Protein 5KNK (pdb70)

Structure (mmCIF, N/CA/C/O backbone):
data_5KNK
#
_entry.id   5KNK
#
_cell.length_a   59.300
_cell.length_b   145.470
_cell.length_c   87.610
_cell.angle_alpha   90.000
_cell.angle_beta   90.000
_cell.angle_gamma   90.000
#
_symmetry.space_group_name_H-M   'C 2 2 21'
#
loop_
_entity.id
_entity.type
_entity.pdbx_description
1 polymer 'Lipid A biosynthesis lauroyl acyltransferase'
2 non-polymer 'SULFATE ION'
3 non-polymer GLYCEROL
4 non-polymer DODECYL-BETA-D-MALTOSIDE
5 non-polymer 'UNDECANOIC ACID'
6 water water
#
loop_
_atom_site.group_PDB
_atom_site.id
_atom_site.type_symbol
_atom_site.label_atom_id
_atom_site.label_alt_id
_atom_site.label_comp_id
_atom_site.label_asym_id
_atom_site.label_entity_id
_atom_site.l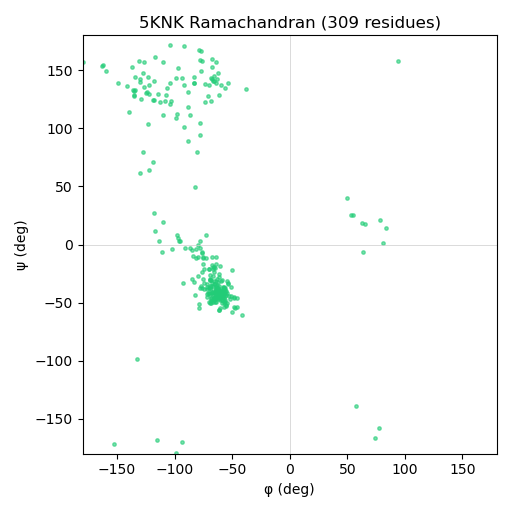abel_seq_id
_atom_site.pdbx_PDB_ins_code
_atom_site.Cartn_x
_atom_site.Cartn_y
_atom_site.Cartn_z
_atom_site.occupancy
_atom_site.B_iso_or_equiv
_atom_site.auth_seq_id
_atom_site.auth_comp_id
_atom_site.auth_asym_id
_atom_site.auth_atom_id
_atom_site.pdbx_PDB_model_num
ATOM 1 N N . PRO A 1 10 ? -12.812 3.110 -23.522 1.00 91.93 4 PRO B N 1
ATOM 2 C CA . PRO A 1 10 ? -14.044 2.684 -22.861 1.00 89.55 4 PRO B CA 1
ATOM 3 C C . PRO A 1 10 ? -13.776 1.785 -21.666 1.00 97.41 4 PRO B C 1
ATOM 4 O O . PRO A 1 10 ? -14.736 1.203 -21.153 1.00 101.14 4 PRO B O 1
ATOM 8 N N . ASP A 1 11 ? -12.511 1.674 -21.242 1.00 104.90 5 ASP B N 1
ATOM 9 C CA . ASP A 1 11 ? -12.132 0.649 -20.266 1.00 103.93 5 ASP B CA 1
ATOM 10 C C . ASP A 1 11 ? -13.015 0.760 -19.043 1.00 96.17 5 ASP B C 1
ATOM 11 O O . ASP A 1 11 ? -13.339 1.848 -18.550 1.00 88.00 5 ASP B O 1
ATOM 16 N N . SER A 1 12 ? -13.383 -0.419 -18.572 1.00 100.03 6 SER B N 1
ATOM 17 C CA . SER A 1 12 ? -14.763 -0.684 -18.248 1.00 93.49 6 SER B CA 1
ATOM 18 C C . SER A 1 12 ? -15.007 -1.210 -16.858 1.00 89.07 6 SER B C 1
ATOM 19 O O . SER A 1 12 ? -14.122 -1.795 -16.226 1.00 87.56 6 SER B O 1
ATOM 22 N N . LYS A 1 13 ? -16.240 -0.999 -16.399 1.00 86.29 7 LYS B N 1
ATOM 23 C CA . LYS A 1 13 ? -16.689 -1.503 -15.111 1.00 77.81 7 LYS B CA 1
ATOM 24 C C . LYS A 1 13 ? -15.729 -1.072 -14.002 1.00 80.35 7 LYS B C 1
ATOM 25 O O . LYS A 1 13 ? -15.604 -1.731 -12.966 1.00 80.37 7 LYS B O 1
ATOM 31 N N . SER A 1 14 ? -15.024 0.045 -14.240 1.00 85.68 8 SER B N 1
ATOM 32 C CA . SER A 1 14 ? -14.419 0.850 -13.188 1.00 80.15 8 SER B CA 1
ATOM 33 C C . SER A 1 14 ? -15.471 1.621 -12.407 1.00 77.02 8 SER B C 1
ATOM 34 O O . SER A 1 14 ? -15.130 2.515 -11.620 1.00 77.56 8 SER B O 1
ATOM 37 N N . MET A 1 15 ? -16.737 1.318 -12.682 1.00 76.56 9 MET B N 1
ATOM 38 C CA . MET A 1 15 ? -17.904 1.429 -11.815 1.00 80.19 9 MET B CA 1
ATOM 39 C C . MET A 1 15 ? -19.079 0.926 -12.644 1.00 76.10 9 MET B C 1
ATOM 40 O O . MET A 1 15 ? -19.029 0.895 -13.879 1.00 75.11 9 MET B O 1
ATOM 42 N N . ASN A 1 16 ? -20.122 0.498 -11.947 1.00 72.96 10 ASN B N 1
ATOM 43 C CA . ASN A 1 16 ? -21.410 0.210 -12.551 1.00 66.29 10 ASN B CA 1
ATOM 44 C C . ASN A 1 16 ? -22.388 1.281 -12.083 1.00 61.20 10 ASN B C 1
ATOM 45 O O . ASN A 1 16 ? -22.177 1.934 -11.056 1.00 60.86 10 ASN B O 1
ATOM 50 N N . TYR A 1 17 ? -23.451 1.486 -12.860 1.00 56.46 11 TYR B N 1
ATOM 51 C CA . TYR A 1 17 ? -24.407 2.534 -12.521 1.00 58.10 11 TYR B CA 1
ATOM 52 C C . TYR A 1 17 ? -25.325 2.113 -11.378 1.00 53.28 11 TYR B C 1
ATOM 53 O O . TYR A 1 17 ? -25.692 2.951 -10.542 1.00 43.29 11 TYR B O 1
ATOM 62 N N . GLN A 1 18 ? -25.693 0.828 -11.319 1.00 55.37 12 GLN B N 1
ATOM 63 C CA . GLN A 1 18 ? -26.427 0.313 -10.166 1.00 56.50 12 GLN B CA 1
ATOM 64 C C . GLN A 1 18 ? -25.650 0.567 -8.880 1.00 40.14 12 GLN B C 1
ATOM 65 O O . GLN A 1 18 ? -26.204 1.044 -7.886 1.00 46.62 12 GLN B O 1
ATOM 71 N N . LEU A 1 19 ? -24.358 0.241 -8.892 1.00 48.39 13 LEU B N 1
ATOM 72 C CA . LEU A 1 19 ? -23.461 0.496 -7.768 1.00 45.69 13 LEU B CA 1
ATOM 73 C C . LEU A 1 19 ? -23.570 1.941 -7.308 1.00 52.15 13 LEU B C 1
ATOM 74 O O . LEU A 1 19 ? -23.910 2.232 -6.151 1.00 45.04 13 LEU B O 1
ATOM 79 N N . LEU A 1 20 ? -23.304 2.858 -8.238 1.00 50.12 14 LEU B N 1
ATOM 80 C CA . LEU A 1 20 ? -23.299 4.277 -7.918 1.00 42.72 14 LEU B CA 1
ATOM 81 C C . LEU A 1 20 ? -24.640 4.726 -7.353 1.00 40.62 14 LEU B C 1
ATOM 82 O O . LEU A 1 20 ? -24.682 5.493 -6.383 1.00 39.45 14 LEU B O 1
ATOM 87 N N . LYS A 1 21 ? -25.747 4.217 -7.909 1.00 40.70 15 LYS B N 1
ATOM 88 C CA . LYS A 1 21 ? -27.067 4.641 -7.440 1.00 46.75 15 LYS B CA 1
ATOM 89 C C . LYS A 1 21 ? -27.370 4.110 -6.035 1.00 47.35 15 LYS B C 1
ATOM 90 O O . LYS A 1 21 ? -27.984 4.811 -5.212 1.00 50.60 15 LYS B O 1
ATOM 96 N N . THR A 1 22 ? -26.939 2.880 -5.731 1.00 46.79 16 THR B N 1
ATOM 97 C CA . THR A 1 22 ? -27.147 2.352 -4.385 1.00 48.63 16 THR B CA 1
ATOM 98 C C . THR A 1 22 ? -26.335 3.123 -3.352 1.00 40.73 16 THR B C 1
ATOM 99 O O . THR A 1 22 ? -26.869 3.533 -2.317 1.00 43.32 16 THR B O 1
ATOM 103 N N . PHE A 1 23 ? -25.041 3.328 -3.609 1.00 36.98 17 PHE B N 1
ATOM 104 C CA . PHE A 1 23 ? -24.261 4.172 -2.710 1.00 42.26 17 PHE B CA 1
ATOM 105 C C . PHE A 1 23 ? -24.893 5.555 -2.579 1.00 41.25 17 PHE B C 1
ATOM 106 O O . PHE A 1 23 ? -24.990 6.102 -1.474 1.00 40.96 17 PHE B O 1
ATOM 114 N N . SER A 1 24 ? -25.364 6.116 -3.693 1.00 37.90 18 SER B N 1
ATOM 115 C CA . SER A 1 24 ? -25.937 7.460 -3.681 1.00 34.70 18 SER B CA 1
ATOM 116 C C . SER A 1 24 ? -27.226 7.548 -2.878 1.00 35.64 18 SER B C 1
ATOM 117 O O . SER A 1 24 ? -27.587 8.641 -2.430 1.00 34.71 18 SER B O 1
ATOM 120 N N . ARG A 1 25 ? -27.947 6.446 -2.691 1.00 40.35 19 ARG B N 1
ATOM 121 C CA . ARG A 1 25 ? -29.181 6.565 -1.927 1.00 37.41 19 ARG B CA 1
ATOM 122 C C . ARG A 1 25 ? -28.985 6.424 -0.415 1.00 44.89 19 ARG B C 1
ATOM 123 O O . ARG A 1 25 ? -29.947 6.614 0.332 1.00 48.49 19 ARG B O 1
ATOM 131 N N . GLN A 1 26 ? -27.770 6.149 0.061 1.00 48.28 20 GLN B N 1
ATOM 132 C CA . GLN A 1 26 ? -27.538 5.998 1.497 1.00 44.85 20 GLN B CA 1
ATOM 133 C C . GLN A 1 26 ? -27.461 7.354 2.196 1.00 46.73 20 GLN B C 1
ATOM 134 O O . GLN A 1 26 ? -27.200 8.377 1.558 1.00 49.04 20 GLN B O 1
ATOM 140 N N . PRO A 1 27 ? -27.682 7.390 3.515 1.00 47.93 21 PRO B N 1
ATOM 141 C CA . PRO A 1 27 ? -27.498 8.644 4.255 1.00 40.21 21 PRO B CA 1
ATOM 142 C C . PRO A 1 27 ? -26.045 9.089 4.223 1.00 45.43 21 PRO B C 1
ATOM 143 O O . PRO A 1 27 ? -25.122 8.296 4.023 1.00 45.11 21 PRO B O 1
ATOM 147 N N . ILE A 1 28 ? -25.848 10.390 4.428 1.00 40.40 22 ILE B N 1
ATOM 148 C CA . ILE A 1 28 ? -24.491 10.925 4.425 1.00 47.36 22 ILE B CA 1
ATOM 149 C C . ILE A 1 28 ? -23.659 10.259 5.517 1.00 39.28 22 ILE B C 1
ATOM 150 O O . ILE A 1 28 ? -22.448 10.044 5.353 1.00 34.14 22 ILE B O 1
ATOM 155 N N . GLN A 1 29 ? -24.301 9.880 6.626 1.00 42.33 23 GLN B N 1
ATOM 156 C CA . GLN A 1 29 ? -23.580 9.257 7.727 1.00 36.34 23 GLN B CA 1
ATOM 157 C C . GLN A 1 29 ? -22.932 7.961 7.279 1.00 37.49 23 GLN B C 1
ATOM 158 O O . GLN A 1 29 ? -21.804 7.653 7.676 1.00 37.88 23 GLN B O 1
ATOM 164 N N . PHE A 1 30 ? -23.635 7.195 6.441 1.00 39.49 24 PHE B N 1
ATOM 165 C CA . PHE A 1 30 ? -23.084 5.950 5.925 1.00 43.92 24 PHE B CA 1
ATOM 166 C C . PHE A 1 30 ? -21.775 6.211 5.205 1.00 40.99 24 PHE B C 1
ATOM 167 O O . PHE A 1 30 ? -20.748 5.600 5.521 1.00 36.75 24 PHE B O 1
ATOM 175 N N . GLY A 1 31 ? -21.793 7.136 4.243 1.00 41.18 25 GLY B N 1
ATOM 176 C CA . GLY A 1 31 ? -20.583 7.429 3.494 1.00 33.22 25 GLY B CA 1
ATOM 177 C C . GLY A 1 31 ? -19.449 7.905 4.375 1.00 33.16 25 GLY B C 1
ATOM 178 O O . GLY A 1 31 ? -18.302 7.484 4.210 1.00 36.45 25 GLY B O 1
ATOM 179 N N . ARG A 1 32 ? -19.746 8.789 5.325 1.00 34.68 26 ARG B N 1
ATOM 180 C CA . ARG A 1 32 ? -18.678 9.265 6.195 1.00 23.63 26 ARG B CA 1
ATOM 181 C C . ARG A 1 32 ? -18.078 8.116 7.005 1.00 27.78 26 ARG B C 1
ATOM 182 O O . ARG A 1 32 ? -16.847 7.999 7.125 1.00 31.47 26 ARG B O 1
ATOM 190 N N . PHE A 1 33 ? -18.930 7.236 7.544 1.00 30.59 27 PHE B N 1
ATOM 191 C CA . PHE A 1 33 ? -18.411 6.137 8.358 1.00 35.97 27 PHE B CA 1
ATOM 192 C C . PHE A 1 33 ? -17.586 5.162 7.514 1.00 30.53 27 PHE B C 1
ATOM 193 O O . PHE A 1 33 ? -16.529 4.674 7.945 1.00 30.82 27 PHE B O 1
ATOM 201 N N . LEU A 1 34 ? -18.050 4.866 6.299 1.00 32.58 28 LEU B N 1
ATOM 202 C CA . LEU A 1 34 ? -17.325 3.940 5.438 1.00 20.09 28 LEU B CA 1
ATOM 203 C C . LEU A 1 34 ? -15.982 4.529 5.015 1.00 30.18 28 LEU B C 1
ATOM 204 O O . LEU A 1 34 ? -14.958 3.832 5.017 1.00 29.51 28 LEU B O 1
ATOM 209 N N . ALA A 1 35 ? -15.963 5.809 4.644 1.00 27.83 29 ALA B N 1
ATOM 210 C CA . ALA A 1 35 ? -14.697 6.442 4.300 1.00 22.64 29 ALA B CA 1
ATOM 211 C C . ALA A 1 35 ? -13.738 6.423 5.486 1.00 22.98 29 ALA B C 1
ATOM 212 O O . ALA A 1 35 ? -12.551 6.139 5.321 1.00 26.23 29 ALA B O 1
ATOM 214 N N . ARG A 1 36 ? -14.234 6.683 6.697 1.00 23.53 30 ARG B N 1
ATOM 215 C CA . ARG A 1 36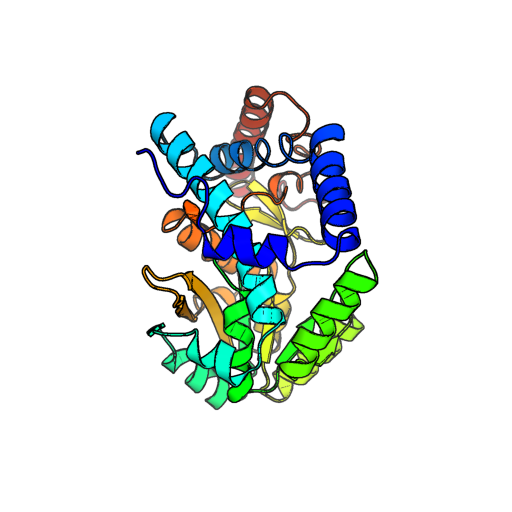 ? -13.337 6.643 7.849 1.00 21.29 30 ARG B CA 1
ATOM 216 C C . ARG A 1 36 ? -12.749 5.248 8.029 1.00 29.91 30 ARG B C 1
ATOM 217 O O . ARG A 1 36 ? -11.574 5.102 8.389 1.00 27.59 30 ARG B O 1
ATOM 225 N N . LEU A 1 37 ? -13.559 4.213 7.777 1.00 28.31 31 LEU B N 1
ATOM 226 C CA . LEU A 1 37 ? -13.067 2.840 7.845 1.00 30.69 31 LEU B CA 1
ATOM 227 C C . LEU A 1 37 ? -11.959 2.599 6.830 1.00 24.22 31 LEU B C 1
ATOM 228 O O . LEU A 1 37 ? -10.856 2.144 7.176 1.00 28.73 31 LEU B O 1
ATOM 233 N N . LEU A 1 38 ? -12.253 2.864 5.553 1.00 22.79 32 LEU B N 1
ATOM 234 C CA . LEU A 1 38 ? -11.264 2.646 4.502 1.00 20.71 32 LEU B CA 1
ATOM 235 C C . LEU A 1 38 ? -9.990 3.434 4.761 1.00 25.25 32 LEU B C 1
ATOM 236 O O . LEU A 1 38 ? -8.878 2.912 4.617 1.00 25.10 32 LEU B O 1
ATOM 241 N N . ALA A 1 39 ? -10.137 4.707 5.128 1.00 26.67 33 ALA B N 1
ATOM 242 C CA . ALA A 1 39 ? -8.977 5.554 5.378 1.00 27.42 33 ALA B CA 1
ATOM 243 C C . ALA A 1 39 ? -8.156 5.019 6.539 1.00 27.46 33 ALA B C 1
ATOM 244 O O . ALA A 1 39 ? -6.921 5.036 6.493 1.00 26.50 33 ALA B O 1
ATOM 246 N N . GLY A 1 40 ? -8.825 4.561 7.599 1.00 29.28 34 GLY B N 1
ATOM 247 C CA . GLY A 1 40 ? -8.105 3.906 8.673 1.00 24.93 34 GLY B CA 1
ATOM 248 C C . GLY A 1 40 ? -7.266 2.759 8.152 1.00 28.49 34 GLY B C 1
ATOM 249 O O . GLY A 1 40 ? -6.101 2.607 8.529 1.00 28.19 34 GLY B O 1
ATOM 250 N N . LEU A 1 41 ? -7.822 1.979 7.220 1.00 31.06 35 LEU B N 1
ATOM 251 C CA . LEU A 1 41 ? -7.043 0.892 6.624 1.00 31.21 35 LEU B CA 1
ATOM 252 C C . LEU A 1 41 ? -5.831 1.417 5.857 1.00 33.71 35 LEU B C 1
ATOM 253 O O . LEU A 1 41 ? -4.745 0.826 5.923 1.00 29.29 35 LEU B O 1
ATOM 258 N N . VAL A 1 42 ? -5.993 2.512 5.110 1.00 26.35 36 VAL B N 1
ATOM 259 C CA . VAL A 1 42 ? -4.857 3.050 4.357 1.00 29.66 36 VAL B CA 1
ATOM 260 C C . VAL A 1 42 ? -3.797 3.613 5.298 1.00 27.87 36 VAL B C 1
ATOM 261 O O . VAL A 1 42 ? -2.594 3.376 5.127 1.00 31.15 36 VAL B O 1
ATOM 265 N N . ASN A 1 43 ? -4.227 4.392 6.286 1.00 29.80 37 ASN B N 1
ATOM 266 C CA . ASN A 1 43 ? -3.296 5.142 7.113 1.00 25.87 37 ASN B CA 1
ATOM 267 C C . ASN A 1 43 ? -2.466 4.235 8.020 1.00 33.37 37 ASN B C 1
ATOM 268 O O . ASN A 1 43 ? -1.340 4.604 8.370 1.00 32.61 37 ASN B O 1
ATOM 273 N N . THR A 1 44 ? -2.972 3.050 8.378 1.00 34.40 38 THR B N 1
ATOM 274 C CA . THR A 1 44 ? -2.231 2.113 9.222 1.00 31.12 38 THR B CA 1
ATOM 275 C C . THR A 1 44 ? -1.525 1.023 8.429 1.00 36.04 38 THR B C 1
ATOM 276 O O . THR A 1 44 ? -1.007 0.075 9.034 1.00 37.39 38 THR B O 1
ATOM 280 N N . LEU A 1 45 ? -1.501 1.120 7.099 1.00 29.97 39 LEU B N 1
ATOM 281 C CA . LEU A 1 45 ? -0.777 0.186 6.234 1.00 29.55 39 LEU B CA 1
ATOM 282 C C . LEU A 1 45 ? -1.304 -1.253 6.324 1.00 32.61 39 LEU B C 1
ATOM 283 O O . LEU A 1 45 ? -0.604 -2.188 5.924 1.00 27.03 39 LEU B O 1
ATOM 288 N N . LYS A 1 46 ? -2.532 -1.455 6.822 1.00 32.60 40 LYS B N 1
ATOM 289 C CA . LYS A 1 46 ? -3.061 -2.816 6.961 1.00 29.35 40 LYS B CA 1
ATOM 290 C C . LYS A 1 46 ? -3.214 -3.494 5.604 1.00 31.98 40 LYS B C 1
ATOM 291 O O . LYS A 1 46 ? -2.992 -4.703 5.475 1.00 32.39 40 LYS B O 1
ATOM 297 N N . ILE A 1 47 ? -3.588 -2.730 4.577 1.00 32.28 41 ILE B N 1
ATOM 298 C CA . ILE A 1 47 ? -3.822 -3.320 3.262 1.00 32.04 41 ILE B CA 1
ATOM 299 C C . ILE A 1 47 ? -2.512 -3.821 2.658 1.00 32.66 41 ILE B C 1
ATOM 300 O O . ILE A 1 47 ? -2.431 -4.950 2.148 1.00 34.12 41 ILE B O 1
ATOM 305 N N . THR A 1 48 ? -1.459 -2.996 2.714 1.00 26.65 42 THR B N 1
ATOM 306 C CA . THR A 1 48 ? -0.161 -3.447 2.211 1.00 31.37 42 THR B CA 1
ATOM 307 C C . THR A 1 48 ? 0.332 -4.665 2.984 1.00 31.56 42 THR B C 1
ATOM 308 O O . THR A 1 48 ? 0.837 -5.629 2.386 1.00 40.74 42 THR B O 1
ATOM 312 N N . ARG A 1 49 ? 0.207 -4.633 4.317 1.00 21.24 43 ARG B N 1
ATOM 313 C CA A ARG A 1 49 ? 0.644 -5.769 5.128 0.61 33.16 43 ARG B CA 1
ATOM 314 C CA C ARG A 1 49 ? 0.640 -5.766 5.133 0.39 33.07 43 ARG B CA 1
ATOM 315 C C . ARG A 1 49 ? -0.061 -7.052 4.703 1.00 28.26 43 ARG B C 1
ATOM 316 O O . ARG A 1 49 ? 0.577 -8.102 4.535 1.00 30.50 43 ARG B O 1
ATOM 331 N N . THR A 1 50 ? -1.381 -6.987 4.525 1.00 29.42 44 THR B N 1
ATOM 332 C CA . THR A 1 50 ? -2.122 -8.177 4.117 1.00 26.15 44 THR B CA 1
ATOM 333 C C . THR A 1 50 ? -1.635 -8.691 2.770 1.00 29.48 44 THR B C 1
ATOM 334 O O . THR A 1 50 ? -1.361 -9.889 2.608 1.00 29.11 44 THR B O 1
ATOM 338 N N . SER A 1 51 ? -1.498 -7.793 1.789 1.00 24.42 45 SER B N 1
ATOM 339 C CA . SER A 1 51 ? -1.015 -8.223 0.478 1.00 26.60 45 SER B CA 1
ATOM 340 C C . SER A 1 51 ? 0.326 -8.938 0.589 1.00 27.69 45 SER B C 1
ATOM 341 O O . SER A 1 51 ? 0.561 -9.959 -0.078 1.00 29.11 45 SER B O 1
ATOM 344 N N . LYS A 1 52 ? 1.219 -8.432 1.445 1.00 24.17 46 LYS B N 1
ATOM 345 C CA . LYS A 1 52 ? 2.522 -9.076 1.561 1.00 27.22 46 LYS B CA 1
ATOM 346 C C . LYS A 1 52 ? 2.433 -10.425 2.266 1.00 20.49 46 LYS B C 1
ATOM 347 O O . LYS A 1 52 ? 3.221 -11.330 1.963 1.00 23.67 46 LYS B O 1
ATOM 353 N N . SER A 1 53 ? 1.527 -10.574 3.230 1.00 21.53 47 SER B N 1
ATOM 354 C CA A SER A 1 53 ? 1.370 -11.878 3.871 0.20 22.34 47 SER B CA 1
ATOM 355 C CA B SER A 1 53 ? 1.365 -11.877 3.872 0.80 22.26 47 SER B CA 1
ATOM 356 C C . SER A 1 53 ? 0.817 -12.906 2.890 1.00 20.55 47 SER B C 1
ATOM 357 O O . SER A 1 53 ? 1.255 -14.066 2.879 1.00 24.21 47 SER B O 1
ATOM 362 N N . ILE A 1 54 ? -0.127 -12.503 2.044 1.00 22.52 48 ILE B N 1
ATOM 363 C CA . ILE A 1 54 ? -0.597 -13.414 1.004 1.00 22.62 48 ILE B CA 1
ATOM 364 C C . ILE A 1 54 ? 0.572 -13.858 0.138 1.00 24.72 48 ILE B C 1
ATOM 365 O O . ILE A 1 54 ? 0.804 -15.057 -0.070 1.00 19.79 48 ILE B O 1
ATOM 370 N N . GLU A 1 55 ? 1.381 -12.893 -0.313 1.00 31.41 49 GLU B N 1
ATOM 371 C CA . GLU A 1 55 ? 2.518 -13.230 -1.170 1.00 28.01 49 GLU B CA 1
ATOM 372 C C . GLU A 1 55 ? 3.492 -14.195 -0.487 1.00 27.29 49 GLU B C 1
ATOM 373 O O . GLU A 1 55 ? 3.952 -15.174 -1.099 1.00 26.89 49 GLU B O 1
ATOM 379 N N . LEU A 1 56 ? 3.825 -13.942 0.783 1.00 26.40 50 LEU B N 1
ATOM 380 C CA . LEU A 1 56 ? 4.772 -14.822 1.461 1.00 23.06 50 LEU B CA 1
ATOM 381 C C . LEU A 1 56 ? 4.188 -16.219 1.624 1.00 25.66 50 LEU B C 1
ATOM 382 O O . LEU A 1 56 ? 4.893 -17.224 1.451 1.00 22.57 50 LEU B O 1
ATOM 387 N N . ASN A 1 57 ? 2.906 -16.300 1.971 1.00 18.36 51 ASN B N 1
ATOM 388 C CA . ASN A 1 57 ? 2.293 -17.608 2.170 1.00 17.80 51 ASN B CA 1
ATOM 389 C C . ASN A 1 57 ? 2.344 -18.424 0.891 1.00 27.68 51 ASN B C 1
ATOM 390 O O . ASN A 1 57 ? 2.663 -19.622 0.922 1.00 20.10 51 ASN B O 1
ATOM 395 N N . LEU A 1 58 ? 2.059 -17.780 -0.249 1.00 28.00 52 LEU B N 1
ATOM 396 C CA . LEU A 1 58 ? 2.124 -18.480 -1.531 1.00 24.25 52 LEU B CA 1
ATOM 397 C C . LEU A 1 58 ? 3.550 -18.888 -1.873 1.00 27.09 52 LEU B C 1
ATOM 398 O O . LEU A 1 58 ? 3.769 -19.957 -2.456 1.00 28.22 52 LEU B O 1
ATOM 403 N N . ARG A 1 59 ? 4.539 -18.064 -1.512 1.00 22.93 53 ARG B N 1
ATOM 404 C CA . ARG A 1 59 ? 5.925 -18.479 -1.720 1.00 28.57 53 ARG B CA 1
ATOM 405 C C . ARG A 1 59 ? 6.265 -19.697 -0.874 1.00 31.68 53 ARG B C 1
ATOM 406 O O . ARG A 1 59 ? 6.981 -20.597 -1.327 1.00 26.38 53 ARG B O 1
ATOM 414 N N . ILE A 1 60 ? 5.763 -19.736 0.364 1.00 27.37 54 ILE B N 1
ATOM 415 C CA . ILE A 1 60 ? 6.069 -20.838 1.273 1.00 23.74 54 ILE B CA 1
ATOM 416 C C . ILE A 1 60 ? 5.424 -22.135 0.788 1.00 27.28 54 ILE B C 1
ATOM 417 O O . ILE A 1 60 ? 6.090 -23.169 0.668 1.00 27.24 54 ILE B O 1
ATOM 422 N N . ALA A 1 61 ? 4.126 -22.097 0.489 1.00 27.85 55 ALA B N 1
ATOM 423 C CA . ALA A 1 61 ? 3.374 -23.323 0.211 1.00 25.35 55 ALA B CA 1
ATOM 424 C C . ALA A 1 61 ? 3.507 -23.817 -1.225 1.00 27.42 55 ALA B C 1
ATOM 425 O O . ALA A 1 61 ? 3.437 -25.027 -1.457 1.00 27.08 55 ALA B O 1
ATOM 427 N N . LEU A 1 62 ? 3.663 -22.921 -2.198 1.00 29.77 56 LEU B N 1
ATOM 428 C CA . LEU A 1 62 ? 3.718 -23.299 -3.607 1.00 24.78 56 LEU B CA 1
ATOM 429 C C . LEU A 1 62 ? 5.029 -22.824 -4.230 1.00 25.47 56 LEU B C 1
ATOM 430 O O . LEU A 1 62 ? 5.026 -21.987 -5.137 1.00 28.15 56 LEU B O 1
ATOM 435 N N . PRO A 1 63 ? 6.173 -23.352 -3.775 1.00 28.61 57 PRO B N 1
ATOM 436 C CA . PRO A 1 63 ? 7.464 -22.827 -4.255 1.00 27.61 57 PRO B CA 1
ATOM 437 C C . PRO A 1 63 ? 7.739 -23.104 -5.726 1.00 30.71 57 PRO B C 1
ATOM 438 O O . PRO A 1 63 ? 8.679 -22.521 -6.275 1.00 29.12 57 PRO B O 1
ATOM 442 N N . TYR A 1 64 ? 6.942 -23.942 -6.385 1.00 32.65 58 TYR B N 1
ATOM 443 C CA . TYR A 1 64 ? 7.168 -24.284 -7.784 1.00 27.10 58 TYR B CA 1
ATOM 444 C C . TYR A 1 64 ? 6.582 -23.265 -8.752 1.00 30.37 58 TYR B C 1
ATOM 445 O O . TYR A 1 64 ? 6.856 -23.346 -9.948 1.00 27.89 58 TYR B O 1
ATOM 454 N N . LEU A 1 65 ? 5.775 -22.321 -8.281 1.00 31.32 59 LEU B N 1
ATOM 455 C CA . LEU A 1 65 ? 5.240 -21.310 -9.179 1.00 31.97 59 LEU B CA 1
ATOM 456 C C . LEU A 1 65 ? 6.359 -20.427 -9.721 1.00 33.82 59 LEU B C 1
ATOM 457 O O . LEU A 1 65 ? 7.297 -20.075 -9.002 1.00 36.78 59 LEU B O 1
ATOM 462 N N . THR A 1 66 ? 6.263 -20.077 -10.998 1.00 33.38 60 THR B N 1
ATOM 463 C CA . THR A 1 66 ? 7.158 -19.083 -11.561 1.00 45.20 60 THR B CA 1
ATOM 464 C C . THR A 1 66 ? 6.726 -17.695 -11.103 1.00 43.91 60 THR B C 1
ATOM 465 O O . THR A 1 66 ? 5.579 -17.501 -10.694 1.00 38.47 60 THR B O 1
ATOM 469 N N . PRO A 1 67 ? 7.637 -16.713 -11.133 1.00 58.64 61 PRO B N 1
ATOM 470 C CA . PRO A 1 67 ? 7.245 -15.341 -10.747 1.00 42.54 61 PRO B CA 1
ATOM 471 C C . PRO A 1 67 ? 5.961 -14.860 -11.409 1.00 46.34 61 PRO B C 1
ATOM 472 O O . PRO A 1 67 ? 5.086 -14.305 -10.728 1.00 49.99 61 PRO B O 1
ATOM 476 N N . GLN A 1 68 ? 5.803 -15.090 -12.715 1.00 38.83 62 GLN B N 1
ATOM 477 C CA . GLN A 1 68 ? 4.588 -14.648 -13.395 1.00 44.32 62 GLN B CA 1
ATOM 478 C C . GLN A 1 68 ? 3.360 -15.380 -12.854 1.00 45.02 62 GLN B C 1
ATOM 479 O O . GLN A 1 68 ? 2.353 -14.751 -12.497 1.00 42.79 62 GLN B O 1
ATOM 485 N N . GLN A 1 69 ? 3.435 -16.716 -12.766 1.00 45.42 63 GLN B N 1
ATOM 486 C CA . GLN A 1 69 ? 2.313 -17.484 -12.229 1.00 46.21 63 GLN B CA 1
ATOM 487 C C . GLN A 1 69 ? 1.976 -17.032 -10.815 1.00 34.71 63 GLN B C 1
ATOM 488 O O . GLN A 1 69 ? 0.800 -16.951 -10.439 1.00 35.14 63 GLN B O 1
ATOM 494 N N . ARG A 1 70 ? 3.003 -16.713 -10.030 1.00 32.73 64 ARG B N 1
ATOM 495 C CA . ARG A 1 70 ? 2.794 -16.305 -8.652 1.00 32.69 64 ARG B CA 1
ATOM 496 C C . ARG A 1 70 ? 2.100 -14.952 -8.576 1.00 41.38 64 ARG B C 1
ATOM 497 O O . ARG A 1 70 ? 1.311 -14.708 -7.657 1.00 34.55 64 ARG B O 1
ATOM 505 N N . ILE A 1 71 ? 2.410 -14.051 -9.510 1.00 36.42 65 ILE B N 1
ATOM 506 C CA . ILE A 1 71 ? 1.733 -12.761 -9.544 1.00 33.60 65 ILE B CA 1
ATOM 507 C C . ILE A 1 71 ? 0.268 -12.945 -9.902 1.00 28.53 65 ILE B C 1
ATOM 508 O O . ILE A 1 71 ? -0.619 -12.386 -9.244 1.00 29.97 65 ILE B O 1
ATOM 513 N N . ALA A 1 72 ? -0.015 -13.747 -10.942 1.00 24.82 66 ALA B N 1
ATOM 514 C CA . ALA A 1 72 ? -1.411 -13.977 -11.313 1.00 33.12 66 ALA B CA 1
ATOM 515 C C . ALA A 1 72 ? -2.197 -14.604 -10.164 1.00 31.21 66 ALA B C 1
ATOM 516 O O . ALA A 1 72 ? -3.357 -14.238 -9.908 1.00 27.56 66 ALA B O 1
ATOM 518 N N . ILE A 1 73 ? -1.584 -15.559 -9.464 1.00 30.89 67 ILE B N 1
ATOM 519 C CA . ILE A 1 73 ? -2.306 -16.226 -8.384 1.00 23.14 67 ILE B CA 1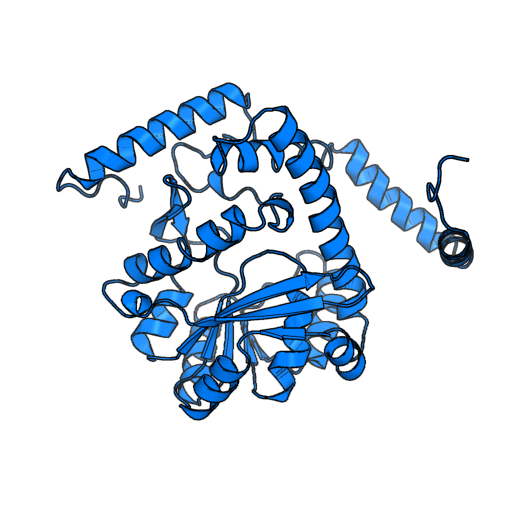
ATOM 520 C C . ILE A 1 73 ? -2.480 -15.284 -7.202 1.00 21.19 67 ILE B C 1
ATOM 521 O O . ILE A 1 73 ? -3.558 -15.211 -6.612 1.00 23.82 67 ILE B O 1
ATOM 526 N N . THR A 1 74 ? -1.440 -14.533 -6.853 1.00 21.05 68 THR B N 1
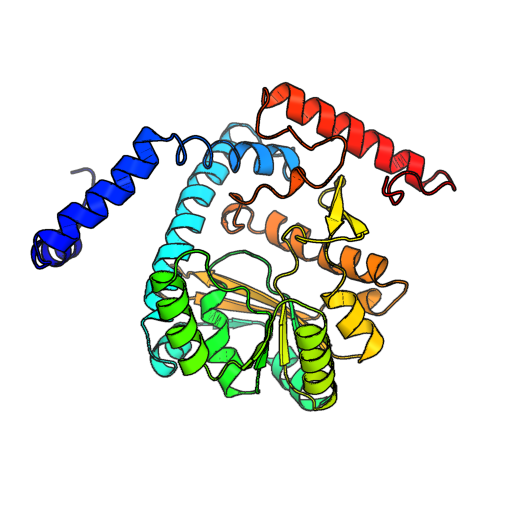ATOM 527 C CA . THR A 1 74 ? -1.543 -13.591 -5.740 1.00 22.76 68 THR B CA 1
ATOM 528 C C . THR A 1 74 ? -2.658 -12.574 -5.989 1.00 24.78 68 THR B C 1
ATOM 529 O O . THR A 1 74 ? -3.526 -12.368 -5.133 1.00 22.84 68 THR B O 1
ATOM 533 N N . GLU A 1 75 ? -2.655 -11.938 -7.170 1.00 22.87 69 GLU B N 1
ATOM 534 C CA . GLU A 1 75 ? -3.707 -10.975 -7.496 1.00 24.60 69 GLU B CA 1
ATOM 535 C C . GLU A 1 75 ? -5.091 -11.622 -7.478 1.00 25.22 69 GLU B C 1
ATOM 536 O O . GLU A 1 75 ? -6.053 -11.051 -6.931 1.00 20.76 69 GLU B O 1
ATOM 542 N N . LYS A 1 76 ? -5.212 -12.836 -8.034 1.00 25.48 70 LYS B N 1
ATOM 543 C CA . LYS A 1 76 ? -6.519 -13.479 -8.023 1.00 21.72 70 LYS B CA 1
ATOM 544 C C . LYS A 1 76 ? -6.930 -13.886 -6.611 1.00 18.60 70 LYS B C 1
ATOM 545 O O . LYS A 1 76 ? -8.119 -13.901 -6.290 1.00 19.02 70 LYS B O 1
ATOM 551 N N . ALA A 1 77 ? -5.972 -14.202 -5.749 1.00 19.12 71 ALA B N 1
ATOM 552 C CA . ALA A 1 77 ? -6.323 -14.598 -4.392 1.00 22.36 71 ALA B CA 1
ATOM 553 C C . ALA A 1 77 ? -6.756 -13.393 -3.570 1.00 20.14 71 ALA B C 1
ATOM 554 O O . ALA A 1 77 ? -7.669 -13.499 -2.750 1.00 19.26 71 ALA B O 1
ATOM 556 N N . VAL A 1 78 ? -6.091 -12.252 -3.765 1.00 20.98 72 VAL B N 1
ATOM 557 C CA . VAL A 1 78 ? -6.557 -11.010 -3.151 1.00 20.96 72 VAL B CA 1
ATOM 558 C C . VAL A 1 78 ? -8.000 -10.753 -3.549 1.00 19.30 72 VAL B C 1
ATOM 559 O O . VAL A 1 78 ? -8.891 -10.569 -2.698 1.00 23.95 72 VAL B O 1
ATOM 563 N N . ARG A 1 79 ? -8.251 -10.777 -4.864 1.00 18.88 73 ARG B N 1
ATOM 564 C CA . ARG A 1 79 ? -9.597 -10.559 -5.371 1.00 19.15 73 ARG B CA 1
ATOM 565 C C . ARG A 1 79 ? -10.582 -11.549 -4.775 1.00 23.30 73 ARG B C 1
ATOM 566 O O . ARG A 1 79 ? -11.671 -11.160 -4.343 1.00 13.96 73 ARG B O 1
ATOM 574 N N . ASN A 1 80 ? -10.203 -12.834 -4.709 1.00 15.12 74 ASN B N 1
ATOM 575 C CA . ASN A 1 80 ? -11.177 -13.869 -4.369 1.00 14.31 74 ASN B CA 1
ATOM 576 C C . ASN A 1 80 ? -11.499 -13.873 -2.883 1.00 14.82 74 ASN B C 1
ATOM 577 O O . ASN A 1 80 ? -12.647 -14.126 -2.497 1.00 17.15 74 ASN B O 1
ATOM 582 N N . GLU A 1 81 ? -10.504 -13.630 -2.033 1.00 18.96 75 GLU B N 1
ATOM 583 C CA . GLU A 1 81 ? -10.808 -13.590 -0.610 1.00 17.22 75 GLU B CA 1
ATOM 584 C C . GLU A 1 81 ? -11.647 -12.362 -0.270 1.00 21.75 75 GLU B C 1
ATOM 585 O O . GLU A 1 81 ? -12.642 -12.464 0.469 1.00 22.25 75 GLU B O 1
ATOM 591 N N . LEU A 1 82 ? -11.299 -11.197 -0.830 1.00 21.51 76 LEU B N 1
ATOM 592 C CA . LEU A 1 82 ? -12.173 -10.045 -0.587 1.00 21.33 76 LEU B CA 1
ATOM 593 C C . LEU A 1 82 ? -13.589 -10.321 -1.094 1.00 20.36 76 LEU B C 1
ATOM 594 O O . LEU A 1 82 ? -14.590 -10.026 -0.407 1.00 18.06 76 LEU B O 1
ATOM 599 N N . THR A 1 83 ? -13.691 -10.903 -2.295 1.00 16.62 77 THR B N 1
ATOM 600 C CA . THR A 1 83 ? -15.000 -11.243 -2.839 1.00 16.16 77 THR B CA 1
ATOM 601 C C . THR A 1 83 ? -15.751 -12.171 -1.898 1.00 20.13 77 THR B C 1
ATOM 602 O O . THR A 1 83 ? -16.941 -11.962 -1.625 1.00 18.53 77 THR B O 1
ATOM 606 N N . SER A 1 84 ? -15.057 -13.176 -1.345 1.00 20.39 78 SER B N 1
ATOM 607 C CA . SER A 1 84 ? -15.716 -14.097 -0.431 1.00 19.43 78 SER B CA 1
ATOM 608 C C . SER A 1 84 ? -16.323 -13.354 0.745 1.00 18.79 78 SER B C 1
ATOM 609 O O . SER A 1 84 ? -17.430 -13.686 1.180 1.00 15.88 78 SER B O 1
ATOM 612 N N . TYR A 1 85 ? -15.609 -12.349 1.283 1.00 15.55 79 TYR B N 1
ATOM 613 C CA . TYR A 1 85 ? -16.119 -11.679 2.480 1.00 20.56 79 TYR B CA 1
ATOM 614 C C . TYR A 1 85 ? -17.336 -10.806 2.170 1.00 21.27 79 TYR B C 1
ATOM 615 O O . TYR A 1 85 ? -18.303 -10.781 2.949 1.00 22.02 79 TYR B O 1
ATOM 624 N N . PHE A 1 86 ? -17.335 -10.119 1.023 1.00 17.75 80 PHE B N 1
ATOM 625 C CA . PHE A 1 86 ? -18.569 -9.435 0.616 1.00 23.24 80 PHE B CA 1
ATOM 626 C C . PHE A 1 86 ? -19.719 -10.422 0.405 1.00 26.91 80 PHE B C 1
ATOM 627 O O . PHE A 1 86 ? -20.877 -10.149 0.779 1.00 25.95 80 PHE B O 1
ATOM 635 N N . GLU A 1 87 ? -19.407 -11.585 -0.177 1.00 22.59 81 GLU B N 1
ATOM 636 C CA . GLU A 1 87 ? -20.403 -12.635 -0.360 1.00 23.54 81 GLU B CA 1
ATOM 637 C C . GLU A 1 87 ? -20.959 -13.099 0.978 1.00 20.98 81 GLU B C 1
ATOM 638 O O . GLU A 1 87 ? -22.160 -13.362 1.095 1.00 25.66 81 GLU B O 1
ATOM 644 N N . PHE A 1 88 ? -20.092 -13.237 1.989 1.00 21.85 82 PHE B N 1
ATOM 645 C CA . PHE A 1 88 ? -20.538 -13.563 3.339 1.00 19.25 82 PHE B CA 1
ATOM 646 C C . PHE A 1 88 ? -21.518 -12.532 3.855 1.00 29.13 82 PHE B C 1
ATOM 647 O O . PHE A 1 88 ? -22.466 -12.879 4.568 1.00 21.85 82 PHE B O 1
ATOM 655 N N . LEU A 1 89 ? -21.259 -11.245 3.586 1.00 23.60 83 LEU B N 1
ATOM 656 C CA . LEU A 1 89 ? -22.232 -10.233 3.995 1.00 25.13 83 LEU B CA 1
ATOM 657 C C . LEU A 1 89 ? -23.595 -10.516 3.384 1.00 24.08 83 LEU B C 1
ATOM 658 O O . LEU A 1 89 ? -24.616 -10.528 4.085 1.00 28.82 83 LEU B O 1
ATOM 663 N N . SER A 1 90 ? -23.633 -10.737 2.069 1.00 25.25 84 SER B N 1
ATOM 664 C CA . SER A 1 90 ? -24.918 -11.038 1.438 1.00 25.14 84 SER B CA 1
ATOM 665 C C . SER A 1 90 ? -25.549 -12.304 2.017 1.00 28.21 84 SER B C 1
ATOM 666 O O . SER A 1 90 ? -26.760 -12.351 2.265 1.00 25.40 84 SER B O 1
ATOM 669 N N . ILE A 1 91 ? -24.742 -13.338 2.248 1.00 24.12 85 ILE B N 1
ATOM 670 C CA . ILE A 1 91 ? -25.266 -14.596 2.772 1.00 25.17 85 ILE B CA 1
ATOM 671 C C . ILE A 1 91 ? -25.868 -14.385 4.155 1.00 23.65 85 ILE B C 1
ATOM 672 O O . ILE A 1 91 ? -26.974 -14.852 4.453 1.00 21.37 85 ILE B O 1
ATOM 677 N N . TRP A 1 92 ? -25.143 -13.687 5.025 1.00 25.92 86 TRP B N 1
ATOM 678 C CA . TRP A 1 92 ? -25.593 -13.473 6.392 1.00 28.08 86 TRP B CA 1
ATOM 679 C C . TRP A 1 92 ? -26.688 -12.422 6.486 1.00 31.79 86 TRP B C 1
ATOM 680 O O . TRP A 1 92 ? -27.270 -12.249 7.563 1.00 31.59 86 TRP B O 1
ATOM 691 N N . GLY A 1 93 ? -26.991 -11.728 5.395 1.00 27.04 87 GLY B N 1
ATOM 692 C CA . GLY A 1 93 ? -28.164 -10.877 5.368 1.00 29.96 87 GLY B CA 1
ATOM 693 C C . GLY A 1 93 ? -29.389 -11.516 4.751 1.00 35.69 87 GLY B C 1
ATOM 694 O O . GLY A 1 93 ? -30.423 -10.853 4.636 1.00 30.73 87 GLY B O 1
ATOM 695 N N . SER A 1 94 ? -29.314 -12.791 4.358 1.00 28.24 88 SER B N 1
ATOM 696 C CA . SER A 1 94 ? -30.341 -13.422 3.536 1.00 34.42 88 SER B CA 1
ATOM 697 C C . SER A 1 94 ? -31.017 -14.572 4.275 1.00 35.93 88 SER B C 1
ATOM 698 O O . SER A 1 94 ? -30.489 -15.113 5.250 1.00 31.81 88 SER B O 1
ATOM 701 N N . SER A 1 95 ? -32.197 -14.945 3.782 1.00 38.60 89 SER B N 1
ATOM 702 C CA . SER A 1 95 ? -32.976 -16.013 4.386 1.00 32.59 89 SER B CA 1
ATOM 703 C C . SER A 1 95 ? -32.391 -17.371 4.002 1.00 34.84 89 SER B C 1
ATOM 704 O O . SER A 1 95 ? -31.576 -17.484 3.082 1.00 37.37 89 SER B O 1
ATOM 707 N N . ASN A 1 96 ? -32.830 -18.422 4.710 1.00 29.75 90 ASN B N 1
ATOM 708 C CA . ASN A 1 96 ? -32.343 -19.766 4.407 1.00 29.09 90 ASN B CA 1
ATOM 709 C C . ASN A 1 96 ? -32.755 -20.196 3.009 1.00 35.18 90 ASN B C 1
ATOM 710 O O . ASN A 1 96 ? -31.954 -20.770 2.265 1.00 28.18 90 ASN B O 1
ATOM 715 N N . SER A 1 97 ? -34.016 -19.953 2.649 1.00 31.86 91 SER B N 1
ATOM 716 C CA . SER A 1 97 ? -34.498 -20.227 1.298 1.00 30.89 91 SER B CA 1
ATOM 717 C C . SER A 1 97 ? -33.542 -19.682 0.239 1.00 27.33 91 SER B C 1
ATOM 718 O O . SER A 1 97 ? -33.078 -20.417 -0.644 1.00 35.01 91 SER B O 1
ATOM 721 N N . LYS A 1 98 ? -33.228 -18.387 0.323 1.00 33.91 92 LYS B N 1
ATOM 722 C CA . LYS A 1 98 ? -32.392 -17.759 -0.698 1.00 35.67 92 LYS B CA 1
ATOM 723 C C . LYS A 1 98 ? -30.991 -18.363 -0.712 1.00 28.35 92 LYS B C 1
ATOM 724 O O . LYS A 1 98 ? -30.450 -18.675 -1.778 1.00 28.79 92 LYS B O 1
ATOM 730 N N . ASN A 1 99 ? -30.397 -18.549 0.470 1.00 28.06 93 ASN B N 1
ATOM 731 C CA . ASN A 1 99 ? -29.062 -19.142 0.551 1.00 25.96 93 ASN B CA 1
ATOM 732 C C . ASN A 1 99 ? -29.040 -20.563 -0.005 1.00 31.31 93 ASN B C 1
ATOM 733 O O . ASN A 1 99 ? -28.081 -20.970 -0.673 1.00 30.22 93 ASN B O 1
ATOM 738 N N . ILE A 1 100 ? -30.101 -21.329 0.232 1.00 32.76 94 ILE B N 1
ATOM 739 C CA . ILE A 1 100 ? -30.174 -22.664 -0.341 1.00 23.89 94 ILE B CA 1
ATOM 740 C C . ILE A 1 100 ? -30.242 -22.584 -1.863 1.00 24.73 94 ILE B C 1
ATOM 741 O O . ILE A 1 100 ? -29.507 -23.279 -2.575 1.00 30.29 94 ILE B O 1
ATOM 746 N N . SER A 1 101 ? -31.102 -21.713 -2.387 1.00 26.64 95 SER B N 1
ATOM 747 C CA . SER A 1 101 ? -31.163 -21.551 -3.836 1.00 33.11 95 SER B CA 1
ATOM 748 C C . SER A 1 101 ? -29.868 -20.994 -4.421 1.00 36.17 95 SER B C 1
ATOM 749 O O . SER A 1 101 ? -29.717 -20.982 -5.647 1.00 34.83 95 SER B O 1
ATOM 752 N N . ARG A 1 102 ? -28.940 -20.520 -3.586 1.00 35.43 96 ARG B N 1
ATOM 753 C CA . ARG A 1 102 ? -27.645 -20.076 -4.087 1.00 33.49 96 ARG B CA 1
ATOM 754 C C . ARG A 1 102 ? -26.732 -21.238 -4.452 1.00 30.21 96 ARG B C 1
ATOM 755 O O . ARG A 1 102 ? -25.755 -21.034 -5.177 1.00 32.87 96 ARG B O 1
ATOM 763 N N . ILE A 1 103 ? -27.031 -22.444 -3.978 1.00 35.47 97 ILE B N 1
ATOM 764 C CA . ILE A 1 103 ? -26.261 -23.635 -4.317 1.00 32.19 97 ILE B CA 1
ATOM 765 C C . ILE A 1 103 ? -26.819 -24.203 -5.615 1.00 37.89 97 ILE B C 1
ATOM 766 O O . ILE A 1 103 ? -27.932 -24.729 -5.632 1.00 32.37 97 ILE B O 1
ATOM 771 N N . HIS A 1 104 ? -26.040 -24.133 -6.695 1.00 28.88 98 HIS B N 1
ATOM 772 C CA . HIS A 1 104 ? -26.540 -24.577 -7.991 1.00 36.72 98 HIS B CA 1
ATOM 773 C C . HIS A 1 104 ? -26.204 -26.025 -8.286 1.00 38.54 98 HIS B C 1
ATOM 774 O O . HIS A 1 104 ? -26.986 -26.712 -8.947 1.00 47.02 98 HIS B O 1
ATOM 781 N N . ARG A 1 105 ? -25.057 -26.492 -7.814 1.00 34.12 99 ARG B N 1
ATOM 782 C CA . ARG A 1 105 ? -24.584 -27.841 -8.058 1.00 30.33 99 ARG B CA 1
ATOM 783 C C . ARG A 1 105 ? -23.933 -28.334 -6.775 1.00 34.06 99 ARG B C 1
ATOM 784 O O . ARG A 1 105 ? -23.218 -27.578 -6.112 1.00 28.87 99 ARG B O 1
ATOM 792 N N . ILE A 1 106 ? -24.220 -29.584 -6.412 1.00 24.42 100 ILE B N 1
ATOM 793 C CA . ILE A 1 106 ? -23.600 -30.256 -5.276 1.00 27.01 100 ILE B CA 1
ATOM 794 C C . ILE A 1 106 ? -22.971 -31.542 -5.773 1.00 35.36 100 ILE B C 1
ATOM 795 O O . ILE A 1 106 ? -23.620 -32.327 -6.475 1.00 36.98 100 ILE B O 1
ATOM 800 N N . GLU A 1 107 ? -21.716 -31.760 -5.401 1.00 30.49 101 GLU B N 1
ATOM 801 C CA . GLU A 1 107 ? -21.017 -33.011 -5.656 1.00 33.83 101 GLU B CA 1
ATOM 802 C C . GLU A 1 107 ? -20.889 -33.774 -4.344 1.00 34.53 101 GLU B C 1
ATOM 803 O O . GLU A 1 107 ? -20.548 -33.180 -3.313 1.00 31.95 101 GLU B O 1
ATOM 809 N N . GLY A 1 108 ? -21.181 -35.078 -4.386 1.00 24.16 102 GLY B N 1
ATOM 810 C CA . GLY A 1 108 ? -20.987 -35.964 -3.249 1.00 18.72 102 GLY B CA 1
ATOM 811 C C . GLY A 1 108 ? -22.048 -35.871 -2.182 1.00 17.89 102 GLY B C 1
ATOM 812 O O . GLY A 1 108 ? -21.784 -36.242 -1.039 1.00 23.16 102 GLY B O 1
ATOM 813 N N . GLU A 1 109 ? -23.240 -35.363 -2.520 1.00 22.09 103 GLU B N 1
ATOM 814 C CA . GLU A 1 109 ? -24.343 -35.254 -1.566 1.00 29.37 103 GLU B CA 1
ATOM 815 C C . GLU A 1 109 ? -24.636 -36.590 -0.902 1.00 34.24 103 GLU B C 1
ATOM 816 O O . GLU A 1 109 ? -25.017 -36.648 0.285 1.00 23.09 103 GLU B O 1
ATOM 822 N N . HIS A 1 110 ? -24.439 -37.669 -1.670 1.00 22.67 104 HIS B N 1
ATOM 823 C CA . HIS A 1 110 ? -24.677 -39.029 -1.215 1.00 28.19 104 HIS B CA 1
ATOM 824 C C . HIS A 1 110 ? -23.978 -39.309 0.100 1.00 30.59 104 HIS B C 1
ATOM 825 O O . HIS A 1 110 ? -24.563 -39.917 1.006 1.00 30.64 104 HIS B O 1
ATOM 832 N N . PHE A 1 111 ? -22.716 -38.882 0.217 1.00 23.64 105 PHE B N 1
ATOM 833 C CA . PHE A 1 111 ? -21.934 -39.200 1.405 1.00 26.15 105 PHE B CA 1
ATOM 834 C C . PHE A 1 111 ? -22.464 -38.467 2.622 1.00 27.25 105 PHE B C 1
ATOM 835 O O . PHE A 1 111 ? -22.362 -38.966 3.753 1.00 21.23 105 PHE B O 1
ATOM 843 N N . PHE A 1 112 ? -23.041 -37.290 2.404 1.00 24.97 106 PHE B N 1
ATOM 844 C CA . PHE A 1 112 ? -23.627 -36.551 3.507 1.00 23.99 106 PHE B CA 1
ATOM 845 C C . PHE A 1 112 ? -24.881 -37.261 4.007 1.00 30.17 106 PHE B C 1
ATOM 846 O O . PHE A 1 112 ? -25.007 -37.553 5.204 1.00 24.31 106 PHE B O 1
ATOM 854 N N . HIS A 1 113 ? -25.799 -37.603 3.093 1.00 27.15 107 HIS B N 1
ATOM 855 C CA . HIS A 1 113 ? -27.012 -38.297 3.540 1.00 26.71 107 HIS B CA 1
ATOM 856 C C . HIS A 1 113 ? -26.700 -39.662 4.146 1.00 20.64 107 HIS B C 1
ATOM 857 O O . HIS A 1 113 ? -27.360 -40.090 5.104 1.00 22.86 107 HIS B O 1
ATOM 864 N N . GLU A 1 114 ? -25.686 -40.347 3.624 1.00 21.20 108 GLU B N 1
ATOM 865 C CA . GLU A 1 114 ? -25.271 -41.622 4.187 1.00 26.68 108 GLU B CA 1
ATOM 866 C C . GLU A 1 114 ? -24.697 -41.439 5.584 1.00 28.32 108 GLU B C 1
ATOM 867 O O . GLU A 1 114 ? -24.958 -42.246 6.495 1.00 21.41 108 GLU B O 1
ATOM 873 N N . ALA A 1 115 ? -23.889 -40.394 5.765 1.00 27.74 109 ALA B N 1
ATOM 874 C CA . ALA A 1 115 ? -23.313 -40.148 7.075 1.00 24.38 109 ALA B CA 1
ATOM 875 C C . ALA A 1 115 ? -24.397 -39.817 8.082 1.00 18.85 109 ALA B C 1
ATOM 876 O O . ALA A 1 115 ? -24.290 -40.188 9.252 1.00 23.31 109 ALA B O 1
ATOM 878 N N . LEU A 1 116 ? -25.460 -39.129 7.643 1.00 16.88 110 LEU B N 1
ATOM 879 C CA . LEU A 1 116 ? -26.589 -38.890 8.525 1.00 19.27 110 LEU B CA 1
ATOM 880 C C . LEU A 1 116 ? -27.346 -40.177 8.820 1.00 25.46 110 LEU B C 1
ATOM 881 O O . LEU A 1 116 ? -27.852 -40.356 9.932 1.00 23.40 110 LEU B O 1
ATOM 886 N N . ALA A 1 117 ? -27.441 -41.072 7.837 1.00 19.59 111 ALA B N 1
ATOM 887 C CA . ALA A 1 117 ? -28.129 -42.346 8.056 1.00 26.90 111 ALA B CA 1
ATOM 888 C C . ALA A 1 117 ? -27.419 -43.188 9.105 1.00 24.88 111 ALA B C 1
ATOM 889 O O . ALA A 1 117 ? -28.069 -43.879 9.897 1.00 29.75 111 ALA B O 1
ATOM 891 N N . ALA A 1 118 ? -26.084 -43.156 9.112 1.00 21.46 112 ALA B N 1
ATOM 892 C CA . ALA A 1 118 ? -25.316 -43.993 10.027 1.00 21.78 112 ALA B CA 1
ATOM 893 C C . ALA A 1 118 ? -25.523 -43.618 11.491 1.00 31.18 112 ALA B C 1
ATOM 894 O O . ALA A 1 118 ? -25.227 -44.434 12.366 1.00 25.20 112 ALA B O 1
ATOM 896 N N . LYS A 1 119 ? -26.013 -42.407 11.763 1.00 26.30 113 LYS B N 1
ATOM 897 C CA . LYS A 1 119 ? -26.362 -41.901 13.097 1.00 29.04 113 LYS B CA 1
ATOM 898 C C . LYS A 1 119 ? -25.216 -42.000 14.097 1.00 26.85 113 LYS B C 1
ATOM 899 O O . LYS A 1 119 ? -25.447 -42.051 15.305 1.00 32.86 113 LYS B O 1
ATOM 905 N N . LYS A 1 120 ? -23.981 -42.004 13.618 1.00 23.63 114 LYS B N 1
ATOM 906 C CA . LYS A 1 120 ? -22.804 -41.926 14.473 1.00 22.51 114 LYS B CA 1
ATOM 907 C C . LYS A 1 120 ? -22.293 -40.501 14.629 1.00 23.64 114 LYS B C 1
ATOM 908 O O . LYS A 1 120 ? -21.257 -40.290 15.279 1.00 19.77 114 LYS B O 1
ATOM 914 N N . GLY A 1 121 ? -22.987 -39.534 14.052 1.00 22.24 115 GLY B N 1
ATOM 915 C CA . GLY A 1 121 ? -22.514 -38.172 14.027 1.00 20.55 115 GLY B CA 1
ATOM 916 C C . GLY A 1 121 ? -21.749 -37.881 12.752 1.00 22.15 115 GLY B C 1
ATOM 917 O O . GLY A 1 121 ? -21.217 -38.775 12.084 1.00 13.35 115 GLY B O 1
ATOM 918 N N . VAL A 1 122 ? -21.683 -36.586 12.428 1.00 21.40 116 VAL B N 1
ATOM 919 C CA . VAL A 1 122 ? -21.012 -36.098 11.230 1.00 16.26 116 VAL B CA 1
ATOM 920 C C . VAL A 1 122 ? -20.168 -34.881 11.606 1.00 16.49 116 VAL B C 1
ATOM 921 O O . VAL A 1 122 ? -20.667 -33.951 12.251 1.00 15.64 116 VAL B O 1
ATOM 925 N N . VAL A 1 123 ? -18.894 -34.908 11.217 1.00 19.19 117 VAL B N 1
ATOM 926 C CA . VAL A 1 123 ? -17.976 -33.784 11.361 1.00 18.73 117 VAL B CA 1
ATOM 927 C C . VAL A 1 123 ? -17.693 -33.260 9.966 1.00 17.93 117 VAL B C 1
ATOM 928 O O . VAL A 1 123 ? -17.062 -33.946 9.146 1.00 16.34 117 VAL B O 1
ATOM 932 N N . LEU A 1 124 ? -18.183 -32.051 9.690 1.00 12.46 118 LEU B N 1
ATOM 933 C CA . LEU A 1 124 ? -17.901 -31.380 8.430 1.00 17.62 118 LEU B CA 1
ATOM 934 C C . LEU A 1 124 ? -16.613 -30.584 8.600 1.00 20.00 118 LEU B C 1
ATOM 935 O O . LEU A 1 124 ? -16.550 -29.669 9.423 1.00 20.53 118 LEU B O 1
ATOM 940 N N . ILE A 1 125 ? -15.606 -30.923 7.816 1.00 16.14 119 ILE B N 1
ATOM 941 C CA . ILE A 1 125 ? -14.292 -30.301 7.850 1.00 16.39 119 ILE B CA 1
ATOM 942 C C . ILE A 1 125 ? -14.252 -29.259 6.737 1.00 17.70 119 ILE B C 1
ATOM 943 O O . ILE A 1 125 ? -14.283 -29.608 5.550 1.00 15.36 119 ILE B O 1
ATOM 948 N N . VAL A 1 126 ? -14.183 -27.986 7.116 1.00 18.74 120 VAL B N 1
ATOM 949 C CA . VAL A 1 126 ? -14.340 -26.865 6.191 1.00 15.99 120 VAL B CA 1
ATOM 950 C C . VAL A 1 126 ? -13.098 -25.972 6.272 1.00 16.58 120 VAL B C 1
ATOM 951 O O . VAL A 1 126 ? -12.943 -25.194 7.206 1.00 17.28 120 VAL B O 1
ATOM 955 N N . PRO A 1 127 ? -12.195 -26.045 5.296 1.00 17.87 121 PRO B N 1
ATOM 956 C CA . PRO A 1 127 ? -11.038 -25.128 5.287 1.00 20.35 121 PRO B CA 1
ATOM 957 C C . PRO A 1 127 ? -11.492 -23.697 5.028 1.00 19.05 121 PRO B C 1
ATOM 958 O O . PRO A 1 127 ? -12.578 -23.459 4.499 1.00 15.48 121 PRO B O 1
ATOM 962 N N . HIS A 1 128 ? -10.643 -22.722 5.394 1.00 14.34 122 HIS B N 1
ATOM 963 C CA . HIS A 1 128 ? -10.965 -21.334 5.048 1.00 15.17 122 HIS B CA 1
ATOM 964 C C . HIS A 1 128 ? -10.620 -21.123 3.583 1.00 19.78 122 HIS B C 1
ATOM 965 O O . HIS A 1 128 ? -9.495 -20.738 3.225 1.00 14.78 122 HIS B O 1
ATOM 972 N N . PHE A 1 129 ? -11.628 -21.288 2.737 1.00 12.30 123 PHE B N 1
ATOM 973 C CA . PHE A 1 129 ? -11.429 -21.429 1.307 1.00 15.53 123 PHE B CA 1
ATOM 974 C C . PHE A 1 129 ? -12.751 -21.086 0.632 1.00 12.31 123 PHE B C 1
ATOM 975 O O . PHE A 1 129 ? -13.821 -21.343 1.196 1.00 15.83 123 PHE B O 1
ATOM 983 N N . GLY A 1 130 ? -12.672 -20.545 -0.586 1.00 18.89 124 GLY B N 1
ATOM 984 C CA . GLY A 1 130 ? -13.898 -20.354 -1.374 1.00 18.54 124 GLY B CA 1
ATOM 985 C C . GLY A 1 130 ? -14.913 -19.497 -0.640 1.00 18.94 124 GLY B C 1
ATOM 986 O O . GLY A 1 130 ? -14.565 -18.497 -0.006 1.00 17.69 124 GLY B O 1
ATOM 987 N N . THR A 1 131 ? -16.191 -19.873 -0.725 1.00 12.29 125 THR B N 1
ATOM 988 C CA . THR A 1 131 ? -17.265 -19.141 -0.045 1.00 14.53 125 THR B CA 1
ATOM 989 C C . THR A 1 131 ? -17.940 -20.098 0.941 1.00 17.40 125 THR B C 1
ATOM 990 O O . THR A 1 131 ? -19.078 -20.526 0.750 1.00 23.71 125 THR B O 1
ATOM 994 N N . TRP A 1 132 ? -17.219 -20.431 2.016 1.00 19.57 126 TRP B N 1
ATOM 995 C CA . TRP A 1 132 ? -17.625 -21.569 2.833 1.00 18.54 126 TRP B CA 1
ATOM 996 C C . TRP A 1 132 ? -18.917 -21.318 3.602 1.00 25.91 126 TRP B C 1
ATOM 997 O O . TRP A 1 132 ? -19.682 -22.272 3.875 1.00 19.26 126 TRP B O 1
ATOM 1008 N N . ALA A 1 133 ? -19.176 -20.056 3.969 1.00 18.39 127 ALA B N 1
ATOM 1009 C CA . ALA A 1 133 ? -20.372 -19.739 4.744 1.00 24.95 127 ALA B CA 1
ATOM 1010 C C . ALA A 1 133 ? -21.650 -20.027 3.977 1.00 22.72 127 ALA B C 1
ATOM 1011 O O . ALA A 1 133 ? -22.715 -20.124 4.595 1.00 23.20 127 ALA B O 1
ATOM 1013 N N . VAL A 1 134 ? -21.577 -20.176 2.654 1.00 21.10 128 VAL B N 1
ATOM 1014 C CA . VAL A 1 134 ? -22.791 -20.469 1.902 1.00 20.85 128 VAL B CA 1
ATOM 1015 C C . VAL A 1 134 ? -23.312 -21.884 2.164 1.00 27.92 128 VAL B C 1
ATOM 1016 O O . VAL A 1 134 ? -24.507 -22.154 1.935 1.00 21.44 128 VAL B O 1
ATOM 1020 N N . MET A 1 135 ? -22.462 -22.801 2.648 1.00 23.84 129 MET B N 1
ATOM 1021 C CA . MET A 1 135 ? -22.904 -24.196 2.753 1.00 20.02 129 MET B CA 1
ATOM 1022 C C . MET A 1 135 ? -23.839 -24.456 3.925 1.00 20.75 129 MET B C 1
ATOM 1023 O O . MET A 1 135 ? -24.641 -25.409 3.873 1.00 21.76 129 MET B O 1
ATOM 1028 N N . ASN A 1 136 ? -23.782 -23.617 4.956 1.00 20.92 130 ASN B N 1
ATOM 1029 C CA . ASN A 1 136 ? -24.435 -23.931 6.224 1.00 23.74 130 ASN B CA 1
ATOM 1030 C C . ASN A 1 136 ? -25.940 -24.078 6.062 1.00 30.84 130 ASN B C 1
ATOM 1031 O O . ASN A 1 136 ? -26.511 -25.114 6.426 1.00 27.61 130 ASN B O 1
ATOM 1036 N N . ALA A 1 137 ? -26.603 -23.040 5.541 1.00 27.01 131 ALA B N 1
ATOM 1037 C CA . ALA A 1 137 ? -28.043 -23.109 5.318 1.00 28.16 131 ALA B CA 1
ATOM 1038 C C . ALA A 1 137 ? -28.429 -24.426 4.667 1.00 26.53 131 ALA B C 1
ATOM 1039 O O . ALA A 1 137 ? -29.351 -25.115 5.133 1.00 25.35 131 ALA B O 1
ATOM 1041 N N . TRP A 1 138 ? -27.688 -24.834 3.626 1.00 25.54 132 TRP B N 1
ATOM 1042 C CA . TRP A 1 138 ? -28.081 -26.055 2.931 1.00 24.69 132 TRP B CA 1
ATOM 1043 C C . TRP A 1 138 ? -27.943 -27.258 3.856 1.00 34.00 132 TRP B C 1
ATOM 1044 O O . TRP A 1 138 ? -28.891 -28.041 4.037 1.00 31.66 132 TRP B O 1
ATOM 1055 N N . CYS A 1 139 ? -26.782 -27.386 4.502 1.00 28.55 133 CYS B N 1
ATOM 1056 C CA . CYS A 1 139 ? -26.595 -28.500 5.426 1.00 21.90 133 CYS B CA 1
ATOM 1057 C C . CYS A 1 139 ? -27.680 -28.496 6.482 1.00 26.93 133 CYS B C 1
ATOM 1058 O O . CYS A 1 139 ? -28.215 -29.558 6.837 1.00 28.29 133 CYS B O 1
ATOM 1061 N N . ALA A 1 140 ? -28.086 -27.297 6.934 1.00 23.73 134 ALA B N 1
ATOM 1062 C CA . ALA A 1 140 ? -28.960 -27.267 8.096 1.00 34.77 134 ALA B CA 1
ATOM 1063 C C . ALA A 1 140 ? -30.330 -27.849 7.790 1.00 30.25 134 ALA B C 1
ATOM 1064 O O . ALA A 1 140 ? -31.056 -28.212 8.725 1.00 22.29 134 ALA B O 1
ATOM 1066 N N . GLN A 1 141 ? -30.703 -27.975 6.520 1.00 27.19 135 GLN B N 1
ATOM 1067 C CA . GLN A 1 141 ? -32.047 -28.506 6.345 1.00 33.35 135 GLN B CA 1
ATOM 1068 C C . GLN A 1 141 ? -32.121 -30.008 6.601 1.00 34.84 135 GLN B C 1
ATOM 1069 O O . GLN A 1 141 ? -33.230 -30.532 6.747 1.00 26.88 135 GLN B O 1
ATOM 1075 N N . PHE A 1 142 ? -30.981 -30.697 6.735 1.00 25.82 136 PHE B N 1
ATOM 1076 C CA . PHE A 1 142 ? -30.997 -32.146 6.935 1.00 25.32 136 PHE B CA 1
ATOM 1077 C C . PHE A 1 142 ? -30.559 -32.599 8.321 1.00 26.10 136 PHE B C 1
ATOM 1078 O O . PHE A 1 142 ? -30.622 -33.796 8.600 1.00 32.59 136 PHE B O 1
ATOM 1086 N N . THR A 1 143 ? -30.084 -31.700 9.176 1.00 25.97 137 THR B N 1
ATOM 1087 C CA . THR A 1 143 ? -29.471 -32.107 10.436 1.00 25.95 137 THR B CA 1
ATOM 1088 C C . THR A 1 143 ? -29.436 -30.907 11.372 1.00 31.16 137 THR B C 1
ATOM 1089 O O . THR A 1 143 ? -29.422 -29.765 10.918 1.00 27.65 137 THR B O 1
ATOM 1093 N N . SER A 1 144 ? -29.417 -31.174 12.676 1.00 22.65 138 SER B N 1
ATOM 1094 C CA . SER A 1 144 ? -29.090 -30.131 13.627 1.00 27.17 138 SER B CA 1
ATOM 1095 C C . SER A 1 144 ? -27.582 -29.995 13.735 1.00 27.56 138 SER B C 1
ATOM 1096 O O . SER A 1 144 ? -26.838 -30.978 13.665 1.00 21.64 138 SER B O 1
ATOM 1099 N N . MET A 1 145 ? -27.133 -28.759 13.914 1.00 23.84 139 MET B N 1
ATOM 1100 C CA . MET A 1 145 ? -25.712 -28.470 13.873 1.00 28.47 139 MET B CA 1
ATOM 1101 C C . MET A 1 145 ? -25.281 -27.765 15.142 1.00 28.02 139 MET B C 1
ATOM 1102 O O . MET A 1 145 ? -25.919 -26.795 15.568 1.00 24.54 139 MET B O 1
ATOM 1107 N N . THR A 1 146 ? -24.208 -28.270 15.751 1.00 16.42 140 THR B N 1
ATOM 1108 C CA . THR A 1 146 ? -23.590 -27.623 16.901 1.00 30.63 140 THR B CA 1
ATOM 1109 C C . THR A 1 146 ? -22.197 -27.156 16.491 1.00 26.94 140 THR B C 1
ATOM 1110 O O . THR A 1 146 ? -21.412 -27.942 15.943 1.00 24.31 140 THR B O 1
ATOM 1114 N N . ILE A 1 147 ? -21.888 -25.882 16.758 1.00 22.33 141 ILE B N 1
ATOM 1115 C CA . ILE A 1 147 ? -20.727 -25.220 16.176 1.00 24.95 141 ILE B CA 1
ATOM 1116 C C . ILE A 1 147 ? -19.984 -24.450 17.261 1.00 23.89 141 ILE B C 1
ATOM 1117 O O . ILE A 1 147 ? -20.601 -23.717 18.042 1.00 26.52 141 ILE B O 1
ATOM 1122 N N . LEU A 1 148 ? -18.663 -24.606 17.297 1.00 20.82 142 LEU B N 1
ATOM 1123 C CA . LEU A 1 148 ? -17.828 -23.695 18.070 1.00 23.26 142 LEU B CA 1
ATOM 1124 C C . LEU A 1 148 ? -18.015 -22.289 17.542 1.00 27.45 142 LEU B C 1
ATOM 1125 O O . LEU A 1 148 ? -18.062 -22.070 16.329 1.00 29.02 142 LEU B O 1
ATOM 1130 N N . TYR A 1 149 ? -18.132 -21.334 18.454 1.00 23.48 143 TYR B N 1
ATOM 1131 C CA . TYR A 1 149 ? -18.283 -19.945 18.061 1.00 25.75 143 TYR B CA 1
ATOM 1132 C C . TYR A 1 149 ? -17.381 -19.087 18.935 1.00 27.39 143 TYR B C 1
ATOM 1133 O O . TYR A 1 149 ? -17.343 -19.267 20.152 1.00 28.35 143 TYR B O 1
ATOM 1142 N N . LYS A 1 150 ? -16.634 -18.184 18.312 1.00 30.09 144 LYS B N 1
ATOM 1143 C CA A LYS A 1 150 ? -15.840 -17.202 19.038 0.43 29.90 144 LYS B CA 1
ATOM 1144 C CA B LYS A 1 150 ? -15.839 -17.203 19.037 0.57 29.86 144 LYS B CA 1
ATOM 1145 C C . LYS A 1 150 ? -16.450 -15.831 18.804 1.00 31.85 144 LYS B C 1
ATOM 1146 O O . LYS A 1 150 ? -16.532 -15.397 17.647 1.00 30.00 144 LYS B O 1
ATOM 1157 N N . PRO A 1 151 ? -16.902 -15.122 19.838 1.00 35.15 145 PRO B N 1
ATOM 1158 C CA . PRO A 1 151 ? -17.538 -13.816 19.606 1.00 33.61 145 PRO B CA 1
ATOM 1159 C C . PRO A 1 151 ? -16.603 -12.887 18.850 1.00 33.44 145 PRO B C 1
ATOM 1160 O O . PRO A 1 151 ? -15.409 -12.801 19.152 1.00 34.95 145 PRO B O 1
ATOM 1164 N N . VAL A 1 152 ? -17.151 -12.217 17.833 1.00 31.73 146 VAL B N 1
ATOM 1165 C CA . VAL A 1 152 ? -16.365 -11.245 17.084 1.00 36.20 146 VAL B CA 1
ATOM 1166 C C . VAL A 1 152 ? -15.954 -10.116 18.020 1.00 39.86 146 VAL B C 1
ATOM 1167 O O . VAL A 1 152 ? -16.710 -9.718 18.918 1.00 41.18 146 VAL B O 1
ATOM 1171 N N . LYS A 1 153 ? -14.729 -9.618 17.831 1.00 45.53 147 LYS B N 1
ATOM 1172 C CA . LYS A 1 153 ? -14.168 -8.629 18.749 1.00 49.47 147 LYS B CA 1
ATOM 1173 C C . LYS A 1 153 ? -15.053 -7.386 18.848 1.00 51.05 147 LYS B C 1
ATOM 1174 O O . LYS A 1 153 ? -15.198 -6.804 19.930 1.00 65.57 147 LYS B O 1
ATOM 1180 N N . ASN A 1 154 ? -15.669 -6.977 17.740 1.00 51.06 148 ASN B N 1
ATOM 1181 C CA . ASN A 1 154 ? -16.567 -5.829 17.731 1.00 43.17 148 ASN B CA 1
ATOM 1182 C C . ASN A 1 154 ? -18.005 -6.278 17.988 1.00 49.73 148 ASN B C 1
ATOM 1183 O O . ASN A 1 154 ? -18.465 -7.280 17.432 1.00 48.56 148 ASN B O 1
ATOM 1188 N 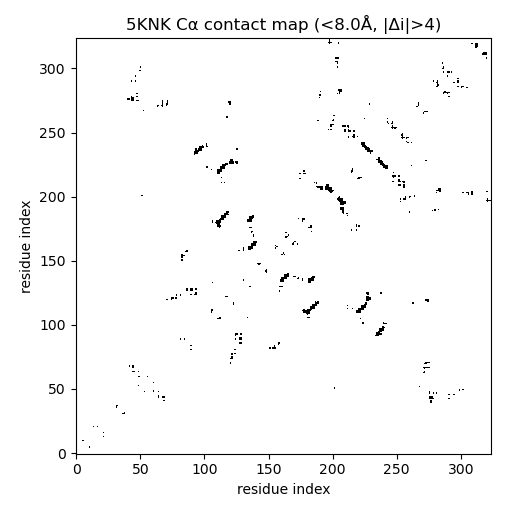N . ALA A 1 155 ? -18.718 -5.511 18.824 1.00 47.65 149 ALA B N 1
ATOM 1189 C CA . ALA A 1 155 ? -20.028 -5.943 19.316 1.00 42.98 149 ALA B CA 1
ATOM 1190 C C . ALA A 1 155 ? -21.091 -5.924 18.221 1.00 47.95 149 ALA B C 1
ATOM 1191 O O . ALA A 1 155 ? -21.926 -6.835 18.144 1.00 45.73 149 ALA B O 1
ATOM 1193 N N . ASP A 1 156 ? -21.094 -4.888 17.378 1.00 46.13 150 ASP B N 1
ATOM 1194 C CA . ASP A 1 156 ? -22.086 -4.808 16.309 1.00 45.84 150 ASP B CA 1
ATOM 1195 C C . ASP A 1 156 ? -21.901 -5.938 15.306 1.00 37.91 150 ASP B C 1
ATOM 1196 O O . ASP A 1 156 ? -22.873 -6.580 14.887 1.00 44.51 150 ASP B O 1
ATOM 1201 N N . ALA A 1 157 ? -20.654 -6.181 14.896 1.00 41.02 151 ALA B N 1
ATOM 1202 C CA . ALA A 1 157 ? -20.380 -7.289 13.989 1.00 35.53 151 ALA B CA 1
ATOM 1203 C C . ALA A 1 157 ? -20.793 -8.617 14.608 1.00 39.43 151 ALA B C 1
ATOM 1204 O O . ALA A 1 157 ? -21.411 -9.459 13.940 1.00 35.57 151 ALA B O 1
ATOM 1206 N N . ASP A 1 158 ? -20.449 -8.827 15.880 1.00 35.87 152 ASP B N 1
ATOM 1207 C CA . ASP A 1 158 ? -20.843 -10.057 16.558 1.00 38.80 152 ASP B CA 1
ATOM 1208 C C . ASP A 1 158 ? -22.350 -10.242 16.479 1.00 40.05 152 ASP B C 1
ATOM 1209 O O . ASP A 1 158 ? -22.847 -11.299 16.061 1.00 39.04 152 ASP B O 1
ATOM 1214 N N . ARG A 1 159 ? -23.084 -9.197 16.873 1.00 39.64 153 ARG B N 1
ATOM 1215 C CA . ARG A 1 159 ? -24.529 -9.088 16.701 1.00 39.60 153 ARG B CA 1
ATOM 1216 C C . ARG A 1 159 ? -24.979 -9.588 15.325 1.00 33.43 153 ARG B C 1
ATOM 1217 O O . ARG A 1 159 ? -25.791 -10.522 15.220 1.00 33.05 153 ARG B O 1
ATOM 1225 N N . PHE A 1 160 ? -24.476 -8.952 14.264 1.00 32.43 154 PHE B N 1
ATOM 1226 C CA . PHE A 1 160 ? -24.872 -9.300 12.897 1.00 39.43 154 PHE B CA 1
ATOM 1227 C C . PHE A 1 160 ? -24.658 -10.790 12.608 1.00 34.08 154 PHE B C 1
ATOM 1228 O O . PHE A 1 160 ? -25.566 -11.500 12.133 1.00 40.74 154 PHE B O 1
ATOM 1236 N N . VAL A 1 161 ? -23.457 -11.278 12.909 1.00 36.23 155 VAL B N 1
ATOM 1237 C CA . VAL A 1 161 ? -23.107 -12.665 12.618 1.00 34.84 155 VAL B CA 1
ATOM 1238 C C . VAL A 1 161 ? -24.056 -13.622 13.327 1.00 29.75 155 VAL B C 1
ATOM 1239 O O . VAL A 1 161 ? -24.466 -14.643 12.762 1.00 27.46 155 VAL B O 1
ATOM 1243 N N . ARG A 1 162 ? -24.442 -13.301 14.570 1.00 39.05 156 ARG B N 1
ATOM 1244 C CA . ARG A 1 162 ? -25.272 -14.258 15.304 1.00 37.95 156 ARG B CA 1
ATOM 1245 C C . ARG A 1 162 ? -26.739 -14.218 14.907 1.00 42.69 156 ARG B C 1
ATOM 1246 O O . ARG A 1 162 ? -27.430 -15.225 15.089 1.00 40.77 156 ARG B O 1
ATOM 1254 N N . GLU A 1 163 ? -27.259 -13.083 14.418 1.00 36.24 157 GLU B N 1
ATOM 1255 C CA . GLU A 1 163 ? -28.548 -13.175 13.730 1.00 37.05 157 GLU B CA 1
ATOM 1256 C C . GLU A 1 163 ? -28.437 -14.145 12.578 1.00 38.61 157 GLU B C 1
ATOM 1257 O O . GLU A 1 163 ? -29.329 -14.980 12.366 1.00 43.55 157 GLU B O 1
ATOM 1263 N N . ALA A 1 164 ? -27.347 -14.036 11.809 1.00 33.20 158 ALA B N 1
ATOM 1264 C CA . ALA A 1 164 ? -27.168 -14.953 10.689 1.00 30.80 158 ALA B CA 1
ATOM 1265 C C . ALA A 1 164 ? -27.210 -16.408 11.159 1.00 36.63 158 ALA B C 1
ATOM 1266 O O . ALA A 1 164 ? -27.954 -17.226 10.608 1.00 26.30 158 ALA B O 1
ATOM 1268 N N . ARG A 1 165 ? -26.441 -16.739 12.205 1.00 36.64 159 ARG B N 1
ATOM 1269 C CA . ARG A 1 165 ? -26.341 -18.136 12.635 1.00 40.81 159 ARG B CA 1
ATOM 1270 C C . ARG A 1 165 ? -27.629 -18.612 13.300 1.00 35.92 159 ARG B C 1
ATOM 1271 O O . ARG A 1 165 ? -28.023 -19.774 13.145 1.00 30.25 159 ARG B O 1
ATOM 1279 N N . SER A 1 166 ? -28.291 -17.734 14.051 1.00 36.38 160 SER B N 1
ATOM 1280 C CA . SER A 1 166 ? -29.570 -18.090 14.652 1.00 39.20 160 SER B CA 1
ATOM 1281 C C . SER A 1 166 ? -30.617 -18.383 13.585 1.00 30.72 160 SER B C 1
ATOM 1282 O O . SER A 1 166 ? -31.428 -19.300 13.738 1.00 35.15 160 SER B O 1
ATOM 1285 N N . ARG A 1 167 ? -30.623 -17.607 12.497 1.00 37.62 161 ARG B N 1
ATOM 1286 C CA . ARG A 1 167 ? -31.570 -17.881 11.422 1.00 37.09 161 ARG B CA 1
ATOM 1287 C C . ARG A 1 167 ? -31.302 -19.240 10.801 1.00 36.45 161 ARG B C 1
ATOM 1288 O O . ARG A 1 167 ? -32.226 -19.903 10.314 1.00 37.45 161 ARG B O 1
ATOM 1290 N N . GLU A 1 168 ? -30.048 -19.673 10.819 1.00 37.70 162 GLU B N 1
ATOM 1291 C CA . GLU A 1 168 ? -29.657 -20.990 10.353 1.00 33.85 162 GLU B CA 1
ATOM 1292 C C . GLU A 1 168 ? -29.964 -22.086 11.363 1.00 30.40 162 GLU B C 1
ATOM 1293 O O . GLU A 1 168 ? -29.720 -23.255 11.065 1.00 30.79 162 GLU B O 1
ATOM 1299 N N . GLN A 1 169 ? -30.481 -21.735 12.541 1.00 33.70 163 GLN B N 1
ATOM 1300 C CA . GLN A 1 169 ? -30.769 -22.679 13.618 1.00 34.58 163 GLN B CA 1
ATOM 1301 C C . GLN A 1 169 ? -29.503 -23.325 14.164 1.00 32.11 163 GLN B C 1
ATOM 1302 O O . GLN A 1 169 ? -29.574 -24.356 14.832 1.00 28.88 163 GLN B O 1
ATOM 1308 N N . ALA A 1 170 ? -28.335 -22.742 13.903 1.00 33.90 164 ALA B N 1
ATOM 1309 C CA . ALA A 1 170 ? -27.101 -23.305 14.437 1.00 30.29 164 ALA B CA 1
ATOM 1310 C C . ALA A 1 170 ? -27.110 -23.234 15.961 1.00 25.87 164 ALA B C 1
ATOM 1311 O O . ALA A 1 170 ? -27.555 -22.249 16.551 1.00 26.64 164 ALA B O 1
ATOM 1313 N N . ASN A 1 171 ? -26.646 -24.298 16.605 1.00 26.37 165 ASN B N 1
ATOM 1314 C CA . ASN A 1 171 ? -26.446 -24.286 18.052 1.00 27.55 165 ASN B CA 1
ATOM 1315 C C . ASN A 1 171 ? -25.010 -23.844 18.313 1.00 27.01 165 ASN B C 1
ATOM 1316 O O . ASN A 1 171 ? -24.068 -24.626 18.171 1.00 24.70 165 ASN B O 1
ATOM 1321 N N . LEU A 1 172 ? -24.837 -22.582 18.683 1.00 26.02 166 LEU B N 1
ATOM 1322 C CA . LEU A 1 172 ? -23.506 -22.046 18.932 1.00 25.59 166 LEU B CA 1
ATOM 1323 C C . LEU A 1 172 ? -23.057 -22.390 20.346 1.00 27.10 166 LEU B C 1
ATOM 1324 O O . LEU A 1 172 ? -23.838 -22.310 21.295 1.00 27.85 166 LEU B O 1
ATOM 1329 N N . VAL A 1 173 ? -21.787 -22.763 20.489 1.00 30.98 167 VAL B N 1
ATOM 1330 C CA . VAL A 1 173 ? -21.240 -23.122 21.800 1.00 20.84 167 VAL B CA 1
ATOM 1331 C C . VAL A 1 173 ? -19.866 -22.502 21.955 1.00 24.02 167 VAL B C 1
ATOM 1332 O O . VAL A 1 173 ? -19.158 -22.240 20.967 1.00 27.61 167 VAL B O 1
ATOM 1336 N N . PRO A 1 174 ? -19.455 -22.235 23.195 1.00 26.92 168 PRO B N 1
ATOM 1337 C CA . PRO A 1 174 ? -18.198 -21.505 23.411 1.00 25.86 168 PRO B CA 1
ATOM 1338 C C . PRO A 1 174 ? -16.984 -22.314 22.981 1.00 21.88 168 PRO B C 1
ATOM 1339 O O . PRO A 1 174 ? -16.996 -23.545 22.985 1.00 27.77 168 PRO B O 1
ATOM 1343 N N . THR A 1 175 ? -15.916 -21.603 22.601 1.00 21.19 169 THR B N 1
ATOM 1344 C CA A THR A 1 175 ? -14.678 -22.258 22.167 0.63 27.97 169 THR B CA 1
ATOM 1345 C CA B THR A 1 175 ? -14.681 -22.252 22.166 0.37 27.92 169 THR B CA 1
ATOM 1346 C C . THR A 1 175 ? -13.832 -22.579 23.399 1.00 27.78 169 THR B C 1
ATOM 1347 O O . THR A 1 175 ? -12.783 -21.982 23.665 1.00 24.46 169 THR B O 1
ATOM 1354 N N . ASP A 1 176 ? -14.333 -23.533 24.178 1.00 22.49 170 ASP B N 1
ATOM 1355 C CA . ASP A 1 176 ? -13.620 -24.048 25.339 1.00 23.25 170 ASP B CA 1
ATOM 1356 C C . ASP A 1 176 ? -14.085 -25.478 25.564 1.00 29.51 170 ASP B C 1
ATOM 1357 O O . ASP A 1 176 ? -14.834 -26.041 24.757 1.00 21.84 170 ASP B O 1
ATOM 1362 N N . GLU A 1 177 ? -13.677 -26.074 26.683 1.00 25.93 171 GLU B N 1
ATOM 1363 C CA . GLU A 1 177 ? -13.997 -27.491 26.820 1.00 26.02 171 GLU B CA 1
ATOM 1364 C C . GLU A 1 177 ? -15.494 -27.733 27.037 1.00 22.27 171 GLU B C 1
ATOM 1365 O O . GLU A 1 177 ? -15.967 -28.828 26.734 1.00 27.46 171 GLU B O 1
ATOM 1371 N N . SER A 1 178 ? -16.263 -26.741 27.504 1.00 23.86 172 SER B N 1
ATOM 1372 C CA . SER A 1 178 ? -17.712 -26.954 27.566 1.00 30.61 172 SER B CA 1
ATOM 1373 C C . SER A 1 178 ? -18.312 -27.042 26.165 1.00 21.83 172 SER B C 1
ATOM 1374 O O . SER A 1 178 ? -19.213 -27.852 25.912 1.00 28.26 172 SER B O 1
ATOM 1377 N N . GLY A 1 179 ? -17.813 -26.232 25.230 1.00 25.92 173 GLY B N 1
ATOM 1378 C CA . GLY A 1 179 ? -18.284 -26.346 23.857 1.00 26.64 173 GLY B CA 1
ATOM 1379 C C . GLY A 1 179 ? -17.905 -27.678 23.243 1.00 23.66 173 GLY B C 1
ATOM 1380 O O . GLY A 1 179 ? -18.710 -28.314 22.549 1.00 22.42 173 GLY B O 1
ATOM 1381 N N . VAL A 1 180 ? -16.685 -28.133 23.520 1.00 17.94 174 VAL B N 1
ATOM 1382 C CA . VAL A 1 180 ? -16.235 -29.443 23.039 1.00 17.62 174 VAL B CA 1
ATOM 1383 C C . VAL A 1 180 ? -17.113 -30.550 23.609 1.00 24.35 174 VAL B C 1
ATOM 1384 O O . VAL A 1 180 ? -17.503 -31.479 22.893 1.00 19.12 174 VAL B O 1
ATOM 1388 N N . ARG A 1 181 ? -17.457 -30.469 24.899 1.00 20.21 175 ARG B N 1
ATOM 1389 C CA . ARG A 1 181 ? -18.340 -31.495 25.461 1.00 24.91 175 ARG B CA 1
ATOM 1390 C C . ARG A 1 181 ? -19.706 -31.477 24.777 1.00 25.75 175 ARG B C 1
ATOM 1391 O O . ARG A 1 181 ? -20.285 -32.540 24.486 1.00 22.73 175 ARG B O 1
ATOM 1393 N N . GLN A 1 182 ? -20.232 -30.278 24.491 1.00 25.66 176 GLN B N 1
ATOM 1394 C CA . GLN A 1 182 ? -21.522 -30.194 23.808 1.00 24.56 176 GLN B CA 1
ATOM 1395 C C . GLN A 1 182 ? -21.455 -30.742 22.385 1.00 26.19 176 GLN B C 1
ATOM 1396 O O . GLN A 1 182 ? -22.443 -31.307 21.888 1.00 30.67 176 GLN B O 1
ATOM 1402 N N . ILE A 1 183 ? -20.303 -30.612 21.726 1.00 23.25 177 ILE B N 1
ATOM 1403 C CA . ILE A 1 183 ? -20.151 -31.189 20.394 1.00 23.96 177 ILE B CA 1
ATOM 1404 C C . ILE A 1 183 ? -20.072 -32.714 20.469 1.00 22.32 177 ILE B C 1
ATOM 1405 O O . ILE A 1 183 ? -20.716 -33.419 19.683 1.00 21.64 177 ILE B O 1
ATOM 1410 N N . PHE A 1 184 ? -19.284 -33.252 21.406 1.00 21.10 178 PHE B N 1
ATOM 1411 C CA . PHE A 1 184 ? -19.299 -34.698 21.617 1.00 21.65 178 PHE B CA 1
ATOM 1412 C C . PHE A 1 184 ? -20.724 -35.204 21.823 1.00 26.36 178 PHE B C 1
ATOM 1413 O O . PHE A 1 184 ? -21.138 -36.205 21.219 1.00 30.55 178 PHE B O 1
ATOM 1421 N N . LYS A 1 185 ? -21.488 -34.520 22.678 1.00 18.81 179 LYS B N 1
ATOM 1422 C CA . LYS A 1 185 ? -22.865 -34.930 22.942 1.00 25.84 179 LYS B CA 1
ATOM 1423 C C . LYS A 1 185 ? -23.696 -34.931 21.666 1.00 26.88 179 LYS B C 1
ATOM 1424 O O . LYS A 1 185 ? -24.407 -35.899 21.375 1.00 27.66 179 LYS B O 1
ATOM 1430 N N . ALA A 1 186 ? -23.615 -33.850 20.890 1.00 23.00 180 ALA B N 1
ATOM 1431 C CA . ALA A 1 186 ? -24.358 -33.789 19.636 1.00 22.73 180 ALA B CA 1
ATOM 1432 C C . ALA A 1 186 ? -23.971 -34.919 18.683 1.00 24.60 180 ALA B C 1
ATOM 1433 O O . ALA A 1 186 ? -24.842 -35.518 18.046 1.00 29.12 180 ALA B O 1
ATOM 1435 N N . LEU A 1 187 ? -22.673 -35.214 18.545 1.00 20.03 181 LEU B N 1
ATOM 1436 C CA . LEU A 1 187 ? -22.278 -36.307 17.655 1.00 24.42 181 LEU B CA 1
ATOM 1437 C C . LEU A 1 187 ? -22.819 -37.642 18.149 1.00 24.85 181 LEU B C 1
ATOM 1438 O O . LEU A 1 187 ? -23.234 -38.484 17.348 1.00 22.98 181 LEU B O 1
ATOM 1443 N N . LYS A 1 188 ? -22.816 -37.858 19.462 1.00 26.64 182 LYS B N 1
ATOM 1444 C CA . LYS A 1 188 ? -23.358 -39.108 19.991 1.00 31.13 182 LYS B CA 1
ATOM 1445 C C . LYS A 1 188 ? -24.810 -39.309 19.568 1.00 28.81 182 LYS B C 1
ATOM 1446 O O . LYS A 1 188 ? -25.245 -40.438 19.301 1.00 29.71 182 LYS B O 1
ATOM 1452 N N . GLN A 1 189 ? -25.569 -38.226 19.508 1.00 31.24 183 GLN B N 1
ATOM 1453 C CA . GLN A 1 189 ? -26.964 -38.230 19.101 1.00 27.41 183 GLN B CA 1
ATOM 1454 C C . GLN A 1 189 ? -27.140 -38.326 17.589 1.00 29.08 183 GLN B C 1
ATOM 1455 O O . GLN A 1 189 ? -28.278 -38.290 17.110 1.00 36.42 183 GLN B O 1
ATOM 1461 N N . GLY A 1 190 ? -26.055 -38.454 16.830 1.00 27.30 184 GLY B N 1
ATOM 1462 C CA . GLY A 1 190 ? -26.144 -38.510 15.389 1.00 26.70 184 GLY B CA 1
ATOM 1463 C C . GLY A 1 190 ? -26.225 -37.166 14.691 1.00 23.28 184 GLY B C 1
ATOM 1464 O O . GLY A 1 190 ? -26.576 -37.126 13.508 1.00 26.74 184 GLY B O 1
ATOM 1465 N N . GLU A 1 191 ? -25.920 -36.070 15.373 1.00 23.61 185 GLU B N 1
ATOM 1466 C CA . GLU A 1 191 ? -26.037 -34.751 14.764 1.00 21.42 185 GLU B CA 1
ATOM 1467 C C . GLU A 1 191 ? -24.692 -34.344 14.163 1.00 24.27 185 GLU B C 1
ATOM 1468 O O . GLU A 1 191 ? -23.769 -35.153 14.048 1.00 22.05 185 GLU B O 1
ATOM 1474 N N . THR A 1 192 ? -24.575 -33.082 13.758 1.00 24.91 186 THR B N 1
ATOM 1475 C CA . THR A 1 192 ? -23.494 -32.635 12.896 1.00 19.10 186 THR B CA 1
ATOM 1476 C C . THR A 1 192 ? -22.799 -31.437 13.533 1.00 21.00 186 THR B C 1
ATOM 1477 O O . THR A 1 192 ? -23.425 -30.644 14.246 1.00 17.65 186 THR B O 1
ATOM 1481 N N . THR A 1 193 ? -21.497 -31.325 13.284 1.00 18.76 187 THR B N 1
ATOM 1482 C CA . THR A 1 193 ? -20.737 -30.134 13.643 1.00 16.99 187 THR B CA 1
ATOM 1483 C C . THR A 1 193 ? -19.912 -29.680 12.445 1.00 22.85 187 THR B C 1
ATOM 1484 O O . THR A 1 193 ? -19.624 -30.460 11.540 1.00 19.66 187 THR B O 1
ATOM 1488 N N . VAL A 1 194 ? -19.537 -28.401 12.439 1.00 19.48 188 VAL B N 1
ATOM 1489 C CA . VAL A 1 194 ? -18.685 -27.834 11.400 1.00 17.47 188 VAL B CA 1
ATOM 1490 C C . VAL A 1 194 ? -17.416 -27.359 12.088 1.00 20.93 188 VAL B C 1
ATOM 1491 O O . VAL A 1 194 ? -17.483 -26.598 13.057 1.00 16.83 188 VAL B O 1
ATOM 1495 N N . ILE A 1 195 ? -16.270 -27.831 11.625 1.00 19.39 189 ILE B N 1
ATOM 1496 C CA . ILE A 1 195 ? -14.990 -27.407 12.173 1.00 20.47 189 ILE B CA 1
ATOM 1497 C C . ILE A 1 195 ? -14.174 -26.820 11.040 1.00 22.86 189 ILE B C 1
ATOM 1498 O O . ILE A 1 195 ? -14.029 -27.449 9.985 1.00 21.21 189 ILE B O 1
ATOM 1503 N N . LEU A 1 196 ? -13.643 -25.621 11.254 1.00 19.26 190 LEU B N 1
ATOM 1504 C CA . LEU A 1 196 ? -12.657 -25.093 10.329 1.00 15.03 190 LEU B CA 1
ATOM 1505 C C . LEU A 1 196 ? -11.300 -25.357 10.955 1.00 20.92 190 LEU B C 1
ATOM 1506 O O . LEU A 1 196 ? -10.964 -24.738 11.976 1.00 20.97 190 LEU B O 1
ATOM 1511 N N . PRO A 1 197 ? -10.508 -26.283 10.421 1.00 17.69 191 PRO B N 1
ATOM 1512 C CA . PRO A 1 197 ? -9.353 -26.805 11.173 1.00 23.11 191 PRO B CA 1
ATOM 1513 C C . PRO A 1 197 ? -8.014 -26.155 10.854 1.00 28.79 191 PRO B C 1
ATOM 1514 O O . PRO A 1 197 ? -6.997 -26.645 11.356 1.00 21.65 191 PRO B O 1
ATOM 1518 N N . ASP A 1 198 ? -7.981 -25.108 10.034 1.00 13.82 192 ASP B N 1
ATOM 1519 C CA . ASP A 1 198 ? -6.739 -24.692 9.399 1.00 21.78 192 ASP B CA 1
ATOM 1520 C C . ASP A 1 198 ? -6.212 -23.375 9.945 1.00 18.58 192 ASP B C 1
ATOM 1521 O O . ASP A 1 198 ? -5.373 -22.742 9.305 1.00 18.64 192 ASP B O 1
ATOM 1526 N N . HIS A 1 199 ? -6.658 -22.966 11.124 1.00 19.39 193 HIS B N 1
ATOM 1527 C CA . HIS A 1 199 ? -6.044 -21.829 11.798 1.00 17.17 193 HIS B CA 1
ATOM 1528 C C . HIS A 1 199 ? -5.166 -22.315 12.938 1.00 20.98 193 HIS B C 1
ATOM 1529 O O . HIS A 1 199 ? -5.161 -23.487 13.295 1.00 23.86 193 HIS B O 1
ATOM 1536 N N . THR A 1 200 ? -4.420 -21.379 13.519 1.00 18.31 194 THR B N 1
ATOM 1537 C CA . THR A 1 200 ? -3.566 -21.761 14.632 1.00 16.34 194 THR B CA 1
ATOM 1538 C C . THR A 1 200 ? -4.361 -21.635 15.918 1.00 18.98 194 THR B C 1
ATOM 1539 O O . THR A 1 200 ? -5.012 -20.610 16.127 1.00 20.51 194 THR B O 1
ATOM 1543 N N . PRO A 1 201 ? -4.363 -22.631 16.794 1.00 17.00 195 PRO B N 1
ATOM 1544 C CA . PRO A 1 201 ? -5.136 -22.493 18.037 1.00 17.25 195 PRO B CA 1
ATOM 1545 C C . PRO A 1 201 ? -4.606 -21.340 18.879 1.00 19.21 195 PRO B C 1
ATOM 1546 O O . PRO A 1 201 ? -3.417 -21.027 18.854 1.00 19.47 195 PRO B O 1
ATOM 1550 N N . ASN A 1 202 ? -5.523 -20.689 19.610 1.00 17.40 196 ASN B N 1
ATOM 1551 C CA . ASN A 1 202 ? -5.137 -19.652 20.563 1.00 22.73 196 ASN B CA 1
ATOM 1552 C C . ASN A 1 202 ? -4.377 -20.225 21.749 1.00 21.61 196 ASN B C 1
ATOM 1553 O O . ASN A 1 202 ? -3.551 -19.527 22.336 1.00 26.29 196 ASN B O 1
ATOM 1558 N N . VAL A 1 203 ? -4.670 -21.468 22.133 1.00 16.97 197 VAL B N 1
ATOM 1559 C CA . VAL A 1 203 ? -4.050 -22.157 23.271 1.00 20.16 197 VAL B CA 1
ATOM 1560 C C . VAL A 1 203 ? -3.696 -23.587 22.857 1.00 16.53 197 VAL B C 1
ATOM 1561 O O . VAL A 1 203 ? -4.563 -24.316 22.366 1.00 17.86 197 VAL B O 1
ATOM 1565 N N . GLY A 1 204 ? -2.443 -24.004 23.066 1.00 20.39 198 GLY B N 1
ATOM 1566 C CA . GLY A 1 204 ? -1.982 -25.344 22.612 1.00 25.71 198 GLY B CA 1
ATOM 1567 C C . GLY A 1 204 ? -1.798 -25.378 21.089 1.00 22.69 198 GLY B C 1
ATOM 1568 O O . GLY A 1 204 ? -1.788 -24.335 20.549 1.00 14.96 198 GLY B O 1
ATOM 1569 N N . GLY A 1 205 ? -1.638 -26.473 20.339 1.00 26.10 199 GLY B N 1
ATOM 1570 C CA . GLY A 1 205 ? -1.426 -27.824 20.717 1.00 40.90 199 GLY B CA 1
ATOM 1571 C C . GLY A 1 205 ? -0.274 -28.408 19.906 1.00 20.55 199 GLY B C 1
ATOM 1572 O O . GLY A 1 205 ? 0.853 -28.165 20.263 1.00 20.52 199 GLY B O 1
ATOM 1573 N N . ASP A 1 206 ? -0.544 -29.153 18.828 1.00 22.32 200 ASP B N 1
ATOM 1574 C CA . ASP A 1 206 ? 0.387 -30.194 18.387 1.00 19.21 200 ASP B CA 1
ATOM 1575 C C . ASP A 1 206 ? 1.183 -29.769 17.163 1.00 15.84 200 ASP B C 1
ATOM 1576 O O . ASP A 1 206 ? 0.636 -29.197 16.227 1.00 14.76 200 ASP B O 1
ATOM 1581 N N . MET A 1 207 ? 2.469 -30.089 17.144 1.00 17.70 201 MET B N 1
ATOM 1582 C CA . MET A 1 207 ? 3.292 -29.720 15.993 1.00 14.62 201 MET B CA 1
ATOM 1583 C C . MET A 1 207 ? 2.976 -30.728 14.893 1.00 18.29 201 MET B C 1
ATOM 1584 O O . MET A 1 207 ? 3.384 -31.877 14.980 1.00 13.98 201 MET B O 1
ATOM 1589 N N . VAL A 1 208 ? 2.200 -30.325 13.878 1.00 18.29 202 VAL B N 1
ATOM 1590 C CA . VAL A 1 208 ? 1.819 -31.196 12.766 1.00 18.72 202 VAL B CA 1
ATOM 1591 C C . VAL A 1 208 ? 2.281 -30.550 11.466 1.00 21.39 202 VAL B C 1
ATOM 1592 O O . VAL A 1 208 ? 2.126 -29.338 11.278 1.00 14.91 202 VAL B O 1
ATOM 1596 N N . ASN A 1 209 ? 2.845 -31.355 10.564 1.00 17.14 203 ASN B N 1
ATOM 1597 C CA . ASN A 1 209 ? 3.388 -30.776 9.341 1.00 17.97 203 ASN B CA 1
ATOM 1598 C C . ASN A 1 209 ? 2.279 -30.198 8.474 1.00 13.65 203 ASN B C 1
ATOM 1599 O O . ASN A 1 209 ? 1.204 -30.782 8.301 1.00 16.23 203 ASN B O 1
ATOM 1604 N N . TYR A 1 210 ? 2.580 -29.058 7.888 1.00 15.41 204 TYR B N 1
ATOM 1605 C CA . TYR A 1 210 ? 1.677 -28.345 7.002 1.00 15.86 204 TYR B CA 1
ATOM 1606 C C . TYR A 1 210 ? 2.555 -27.833 5.866 1.00 16.95 204 TYR B C 1
ATOM 1607 O O . TYR A 1 210 ? 3.458 -27.029 6.097 1.00 15.50 204 TYR B O 1
ATOM 1616 N N . PHE A 1 211 ? 2.336 -28.336 4.655 1.00 17.26 205 PHE B N 1
ATOM 1617 C CA . PHE A 1 211 ? 3.229 -28.053 3.526 1.00 16.83 205 PHE B CA 1
ATOM 1618 C C . PHE A 1 211 ? 4.700 -28.287 3.894 1.00 15.71 205 PHE B C 1
ATOM 1619 O O . PHE A 1 211 ? 5.596 -27.526 3.518 1.00 20.48 205 PHE B O 1
ATOM 1627 N N . GLY A 1 212 ? 4.953 -29.360 4.645 1.00 23.37 206 GLY B N 1
ATOM 1628 C CA . GLY A 1 212 ? 6.298 -29.717 5.052 1.00 21.76 206 GLY B CA 1
ATOM 1629 C C . GLY A 1 212 ? 6.835 -28.960 6.250 1.00 28.77 206 GLY B C 1
ATOM 1630 O O . GLY A 1 212 ? 7.983 -29.191 6.643 1.00 23.12 206 GLY B O 1
ATOM 1631 N N . VAL A 1 213 ? 6.053 -28.074 6.847 1.00 19.83 207 VAL B N 1
ATOM 1632 C CA . VAL A 1 213 ? 6.507 -27.224 7.947 1.00 19.66 207 VAL B CA 1
ATOM 1633 C C . VAL A 1 213 ? 5.760 -27.663 9.198 1.00 20.28 207 VAL B C 1
ATOM 1634 O O . VAL A 1 213 ? 4.529 -27.637 9.200 1.00 18.35 207 VAL B O 1
ATOM 1638 N N . PRO A 1 214 ? 6.434 -28.050 10.280 1.00 16.05 208 PRO B N 1
ATOM 1639 C CA . PRO A 1 214 ? 5.704 -28.378 11.517 1.00 18.05 208 PRO B CA 1
ATOM 1640 C C . PRO A 1 214 ? 5.085 -27.112 12.089 1.00 17.09 208 PRO B C 1
ATOM 1641 O O . PRO A 1 214 ? 5.787 -26.138 12.353 1.00 15.88 208 PRO B O 1
ATOM 1645 N N . LEU A 1 215 ? 3.775 -27.129 12.272 1.00 15.62 209 LEU B N 1
ATOM 1646 C CA . LEU A 1 215 ? 3.065 -25.968 12.793 1.00 16.59 209 LEU B CA 1
ATOM 1647 C C . LEU A 1 215 ? 2.187 -26.415 13.944 1.00 13.03 209 LEU B C 1
ATOM 1648 O O . LEU A 1 215 ? 1.628 -27.512 13.899 1.00 13.71 209 LEU B O 1
ATOM 1653 N N . ALA A 1 216 ? 2.074 -25.577 14.982 1.00 14.34 210 ALA B N 1
ATOM 1654 C CA . ALA A 1 216 ? 1.120 -25.860 16.058 1.00 15.14 210 ALA B CA 1
ATOM 1655 C C . ALA A 1 216 ? -0.307 -25.902 15.514 1.00 18.86 210 ALA B C 1
ATOM 1656 O O . ALA A 1 216 ? -0.751 -24.979 14.816 1.00 17.38 210 ALA B O 1
ATOM 1658 N N . SER A 1 217 ? -1.040 -26.980 15.825 1.00 16.35 211 SER B N 1
ATOM 1659 C CA . SER A 1 217 ? -2.285 -27.256 15.131 1.00 17.85 211 SER B CA 1
ATOM 1660 C C . SER A 1 217 ? -3.334 -27.763 16.111 1.00 15.26 211 SER B C 1
ATOM 1661 O O . SER A 1 217 ? -3.019 -28.392 17.127 1.00 13.56 211 SER B O 1
ATOM 1664 N N A SER A 1 218 ? -4.584 -27.435 15.811 0.58 16.21 212 SER B N 1
ATOM 1665 N N B SER A 1 218 ? -4.589 -27.454 15.802 0.42 17.21 212 SER B N 1
ATOM 1666 C CA A SER A 1 218 ? -5.685 -28.013 16.559 0.58 19.98 212 SER B CA 1
ATOM 1667 C CA B SER A 1 218 ? -5.696 -28.001 16.570 0.42 19.99 212 SER B CA 1
ATOM 1668 C C A SER A 1 218 ? -5.726 -29.527 16.338 0.58 18.31 212 SER B C 1
ATOM 1669 C C B SER A 1 218 ? -5.825 -29.504 16.315 0.42 18.36 212 SER B C 1
ATOM 1670 O O A SER A 1 218 ? -5.326 -30.037 15.289 0.58 16.50 212 SER B O 1
ATOM 1671 O O B SER A 1 218 ? -5.597 -29.985 15.202 0.42 17.44 212 SER B O 1
ATOM 1676 N N . ASN A 1 219 ? -6.160 -30.252 17.365 1.00 14.02 213 ASN B N 1
ATOM 1677 C CA . ASN A 1 219 ? -6.407 -31.693 17.262 1.00 21.36 213 ASN B CA 1
ATOM 1678 C C . ASN A 1 219 ? -7.888 -32.014 17.373 1.00 24.34 213 ASN B C 1
ATOM 1679 O O . ASN A 1 219 ? -8.261 -33.196 17.479 1.00 18.45 213 ASN B O 1
ATOM 1684 N N . LEU A 1 220 ? -8.731 -30.982 17.379 1.00 19.90 214 LEU B N 1
ATOM 1685 C CA . LEU A 1 220 ? -10.135 -31.160 17.734 1.00 18.99 214 LEU B CA 1
ATOM 1686 C C . LEU A 1 220 ? -10.835 -32.118 16.782 1.00 22.38 214 LEU B C 1
ATOM 1687 O O . LEU A 1 220 ? -11.447 -33.100 17.215 1.00 17.80 214 LEU B O 1
ATOM 1692 N N . SER A 1 221 ? -10.765 -31.839 15.477 1.00 18.36 215 SER B N 1
ATOM 1693 C CA . SER A 1 221 ? -11.399 -32.714 14.495 1.00 20.04 215 SER B CA 1
ATOM 1694 C C . SER A 1 221 ? -11.049 -34.179 14.744 1.00 15.55 215 SER B C 1
ATOM 1695 O O . SER A 1 221 ? -11.944 -35.030 14.870 1.00 19.65 215 SER B O 1
ATOM 1698 N N . ALA A 1 222 ? -9.745 -34.484 14.819 1.00 15.25 216 ALA B N 1
ATOM 1699 C CA . ALA A 1 222 ? -9.291 -35.863 14.985 1.00 20.88 216 ALA B CA 1
ATOM 1700 C C . ALA A 1 222 ? -9.746 -36.460 16.311 1.00 24.65 216 ALA B C 1
ATOM 1701 O O . ALA A 1 222 ? -10.089 -37.643 16.374 1.00 24.20 216 ALA B O 1
ATOM 1703 N N . LYS A 1 223 ? -9.754 -35.679 17.387 1.00 22.13 217 LYS B N 1
ATOM 1704 C CA . LYS A 1 223 ? -10.203 -36.242 18.662 1.00 19.25 217 LYS B CA 1
ATOM 1705 C C . LYS A 1 223 ? -11.681 -36.606 18.608 1.00 24.37 217 LYS B C 1
ATOM 1706 O O . LYS A 1 223 ? -12.078 -37.704 19.028 1.00 23.58 217 LYS B O 1
ATOM 1712 N N . LEU A 1 224 ? -12.512 -35.699 18.080 1.00 16.95 218 LEU B N 1
ATOM 1713 C CA . LEU A 1 224 ? -13.938 -35.992 17.938 1.00 20.38 218 LEU B CA 1
ATOM 1714 C C . LEU A 1 224 ? -14.152 -37.222 17.079 1.00 20.35 218 LEU B C 1
ATOM 1715 O O . LEU A 1 224 ? -14.923 -38.127 17.433 1.00 24.57 218 LEU B O 1
ATOM 1720 N N . ILE A 1 225 ? -13.477 -37.266 15.934 1.00 16.58 219 ILE B N 1
ATOM 1721 C CA . ILE A 1 225 ? -13.735 -38.322 14.954 1.00 20.29 219 ILE B CA 1
ATOM 1722 C C . ILE A 1 225 ? -13.249 -39.669 15.460 1.00 22.28 219 ILE B C 1
ATOM 1723 O O . ILE A 1 225 ? -13.906 -40.701 15.261 1.00 21.10 219 ILE B O 1
ATOM 1728 N N . GLN A 1 226 ? -12.069 -39.698 16.077 1.00 19.23 220 GLN B N 1
ATOM 1729 C CA . GLN A 1 226 ? -11.519 -40.985 16.473 1.00 28.34 220 GLN B CA 1
ATOM 1730 C C . GLN A 1 226 ? -12.230 -41.538 17.701 1.00 29.87 220 GLN B C 1
ATOM 1731 O O . GLN A 1 226 ? -12.335 -42.764 17.841 1.00 28.69 220 GLN B O 1
ATOM 1737 N N . LYS A 1 227 ? -12.751 -40.674 18.588 1.00 24.00 221 LYS B N 1
ATOM 1738 C CA . LYS A 1 227 ? -13.501 -41.240 19.706 1.00 27.27 221 LYS B CA 1
ATOM 1739 C C . LYS A 1 227 ? -14.913 -41.653 19.290 1.00 31.39 221 LYS B C 1
ATOM 1740 O O . LYS A 1 227 ? -15.344 -42.777 19.567 1.00 35.95 221 LYS B O 1
ATOM 1744 N N . THR A 1 228 ? -15.662 -40.750 18.647 1.00 30.50 222 THR B N 1
ATOM 1745 C CA . THR A 1 228 ? -17.068 -41.035 18.373 1.00 29.12 222 THR B CA 1
ATOM 1746 C C . THR A 1 228 ? -17.278 -41.981 17.198 1.00 27.59 222 THR B C 1
ATOM 1747 O O . THR A 1 228 ? -18.386 -42.509 17.044 1.00 26.82 222 THR B O 1
ATOM 1751 N N A LYS A 1 229 ? -16.246 -42.211 16.381 0.59 27.44 223 LYS B N 1
ATOM 1752 N N B LYS A 1 229 ? -16.256 -42.196 16.368 0.41 27.44 223 LYS B N 1
ATOM 1753 C CA A LYS A 1 229 ? -16.360 -42.884 15.088 0.59 26.22 223 LYS B CA 1
ATOM 1754 C CA B LYS A 1 229 ? -16.390 -42.898 15.095 0.41 26.26 223 LYS B CA 1
ATOM 1755 C C A LYS A 1 229 ? -17.369 -42.193 14.165 0.59 29.24 223 LYS B C 1
ATOM 1756 C C B LYS A 1 229 ? -17.359 -42.189 14.150 0.41 29.16 223 LYS B C 1
ATOM 1757 O O A LYS A 1 229 ? -17.900 -42.814 13.236 0.59 25.95 223 LYS B O 1
ATOM 1758 O O B LYS A 1 229 ? -17.865 -42.799 13.199 0.41 25.90 223 LYS B O 1
ATOM 1769 N N . ALA A 1 230 ? -17.634 -40.909 14.396 1.00 18.99 224 ALA B N 1
ATOM 1770 C CA . ALA A 1 230 ? -18.449 -40.131 13.474 1.00 27.14 224 ALA B CA 1
ATOM 1771 C C . ALA A 1 230 ? -17.814 -40.129 12.083 1.00 18.92 224 ALA B C 1
ATOM 1772 O O . ALA A 1 230 ? -16.626 -40.398 11.911 1.00 19.94 224 ALA B O 1
ATOM 1774 N N . LYS A 1 231 ? -18.634 -39.869 11.073 1.00 24.12 225 LYS B N 1
ATOM 1775 C CA . LYS A 1 231 ? -18.121 -39.791 9.715 1.00 17.21 225 LYS B CA 1
ATOM 1776 C C . LYS A 1 231 ? -17.547 -38.399 9.494 1.00 21.04 225 LYS B C 1
ATOM 1777 O O . LYS A 1 231 ? -18.115 -37.400 9.934 1.00 17.62 225 LYS B O 1
ATOM 1779 N N . ALA A 1 232 ? -16.420 -38.343 8.817 1.00 19.32 226 ALA B N 1
ATOM 1780 C CA . ALA A 1 232 ? -15.755 -37.081 8.525 1.00 20.55 226 ALA B CA 1
ATOM 1781 C C . ALA A 1 232 ? -15.911 -36.774 7.044 1.00 24.77 226 ALA B C 1
ATOM 1782 O O . ALA A 1 232 ? -15.557 -37.603 6.195 1.00 20.83 226 ALA B O 1
ATOM 1784 N N . LEU A 1 233 ? -16.477 -35.602 6.737 1.00 17.03 227 LEU B N 1
ATOM 1785 C CA . LEU A 1 233 ? -16.645 -35.146 5.363 1.00 16.54 227 LEU B CA 1
ATOM 1786 C C . LEU A 1 233 ? -15.841 -33.867 5.180 1.00 22.58 227 LEU B C 1
ATOM 1787 O O . LEU A 1 233 ? -15.762 -33.055 6.096 1.00 19.45 227 LEU B O 1
ATOM 1792 N N . PHE A 1 234 ? -15.207 -33.722 4.025 1.00 14.66 228 PHE B N 1
ATOM 1793 C CA . PHE A 1 234 ? -14.411 -32.549 3.649 1.00 17.03 228 PHE B CA 1
ATOM 1794 C C . PHE A 1 234 ? -15.238 -31.724 2.673 1.00 13.54 228 PHE B C 1
ATOM 1795 O O . PHE A 1 234 ? -15.665 -32.254 1.639 1.00 18.29 228 PHE B O 1
ATOM 1803 N N . LEU A 1 235 ? -15.516 -30.454 3.017 1.00 13.52 229 LEU B N 1
ATOM 1804 C CA . LEU A 1 235 ? -16.502 -29.635 2.301 1.00 14.81 229 LEU B CA 1
ATOM 1805 C C . LEU A 1 235 ? -15.892 -28.348 1.767 1.00 20.61 229 LEU B C 1
ATOM 1806 O O . LEU A 1 235 ? -15.051 -27.734 2.430 1.00 18.04 229 LEU B O 1
ATOM 1811 N N . TYR A 1 236 ? -16.349 -27.909 0.592 1.00 15.78 230 TYR B N 1
ATOM 1812 C CA . TYR A 1 236 ? -15.940 -26.576 0.135 1.00 17.08 230 TYR B CA 1
ATOM 1813 C C . TYR A 1 236 ? -16.884 -26.128 -0.969 1.00 25.54 230 TYR B C 1
ATOM 1814 O O . TYR A 1 236 ? -17.503 -26.953 -1.649 1.00 22.58 230 TYR B O 1
ATOM 1823 N N . ALA A 1 237 ? -17.019 -24.815 -1.116 1.00 18.43 231 ALA B N 1
ATOM 1824 C CA . ALA A 1 237 ? -17.893 -24.240 -2.128 1.00 13.73 231 ALA B CA 1
ATOM 1825 C C . ALA A 1 237 ? -17.121 -23.196 -2.912 1.00 23.52 231 ALA B C 1
ATOM 1826 O O . ALA A 1 237 ? -16.356 -22.413 -2.337 1.00 19.20 231 ALA B O 1
ATOM 1828 N N . ILE A 1 238 ? -17.342 -23.174 -4.225 1.00 23.72 232 ILE B N 1
ATOM 1829 C CA . ILE A 1 238 ? -16.668 -22.242 -5.129 1.00 17.02 232 ILE B CA 1
ATOM 1830 C C . ILE A 1 238 ? -17.725 -21.503 -5.944 1.00 25.70 232 ILE B C 1
ATOM 1831 O O . ILE A 1 238 ? -18.681 -22.116 -6.425 1.00 19.71 232 ILE B O 1
ATOM 1836 N N . ARG A 1 239 ? -17.567 -20.185 -6.086 1.00 28.48 233 ARG B N 1
ATOM 1837 C CA . ARG A 1 239 ? -18.551 -19.422 -6.845 1.00 24.80 233 ARG B CA 1
ATOM 1838 C C . ARG A 1 239 ? -18.516 -19.840 -8.312 1.00 23.68 233 ARG B C 1
ATOM 1839 O O . ARG A 1 239 ? -17.467 -20.196 -8.847 1.00 24.13 233 ARG B O 1
ATOM 1847 N N . ASN A 1 240 ? -19.682 -19.838 -8.953 1.00 35.23 234 ASN B N 1
ATOM 1848 C CA . ASN A 1 240 ? -19.760 -20.174 -10.368 1.00 40.86 234 ASN B CA 1
ATOM 1849 C C . ASN A 1 240 ? -19.654 -18.916 -11.225 1.00 40.88 234 ASN B C 1
ATOM 1850 O O . ASN A 1 240 ? -19.716 -17.789 -10.734 1.00 46.11 234 ASN B O 1
ATOM 1855 N N . GLU A 1 241 ? -19.515 -19.128 -12.537 1.00 52.82 235 GLU B N 1
ATOM 1856 C CA . GLU A 1 241 ? -19.437 -18.008 -13.470 1.00 66.34 235 GLU B CA 1
ATOM 1857 C C . GLU A 1 241 ? -20.608 -17.042 -13.310 1.00 56.52 235 GLU B C 1
ATOM 1858 O O . GLU A 1 241 ? -20.434 -15.829 -13.461 1.00 64.10 235 GLU B O 1
ATOM 1860 N N . ASN A 1 242 ? -21.797 -17.550 -12.965 1.00 55.64 236 ASN B N 1
ATOM 1861 C CA . ASN A 1 242 ? -23.029 -16.756 -12.963 1.00 55.56 236 ASN B CA 1
ATOM 1862 C C . ASN A 1 242 ? -23.734 -16.882 -11.606 1.00 59.70 236 ASN B C 1
ATOM 1863 O O . ASN A 1 242 ? -24.686 -17.652 -11.452 1.00 64.85 236 ASN B O 1
ATOM 1868 N N . ASP A 1 243 ? -23.238 -16.135 -10.619 1.00 62.06 237 ASP B N 1
ATOM 1869 C CA . ASP A 1 243 ? -23.961 -15.807 -9.390 1.00 63.47 237 ASP B CA 1
ATOM 1870 C C . ASP A 1 243 ? -24.311 -16.996 -8.492 1.00 52.45 237 ASP B C 1
ATOM 1871 O O . ASP A 1 243 ? -24.819 -16.795 -7.381 1.00 51.67 237 ASP B O 1
ATOM 1873 N N . GLY A 1 244 ? -24.062 -18.228 -8.943 1.00 44.25 238 GLY B N 1
ATOM 1874 C CA . GLY A 1 244 ? -24.264 -19.397 -8.117 1.00 41.73 238 GLY B CA 1
ATOM 1875 C C . GLY A 1 244 ? -22.968 -19.896 -7.480 1.00 34.34 238 GLY B C 1
ATOM 1876 O O . GLY A 1 244 ? -21.891 -19.328 -7.656 1.00 28.88 238 GLY B O 1
ATOM 1877 N N . PHE A 1 245 ? -23.101 -20.993 -6.719 1.00 26.96 239 PHE B N 1
ATOM 1878 C CA . PHE A 1 245 ? -21.967 -21.684 -6.110 1.00 27.83 239 PHE B CA 1
ATOM 1879 C C . PHE A 1 245 ? -22.095 -23.184 -6.321 1.00 31.72 239 PHE B C 1
ATOM 1880 O O . PHE A 1 245 ? -23.192 -23.744 -6.267 1.00 31.70 239 PHE B O 1
ATOM 1888 N N . THR A 1 246 ? -20.955 -23.836 -6.521 1.00 25.67 240 THR B N 1
ATOM 1889 C CA . THR A 1 246 ? -20.870 -25.288 -6.544 1.00 24.08 240 THR B CA 1
ATOM 1890 C C . THR A 1 246 ? -20.276 -25.769 -5.224 1.00 24.77 240 THR B C 1
ATOM 1891 O O . THR A 1 246 ? -19.173 -25.359 -4.853 1.00 26.46 240 THR B O 1
ATOM 1895 N N . MET A 1 247 ? -21.004 -26.644 -4.536 1.00 21.28 241 MET B N 1
ATOM 1896 C CA . MET A 1 247 ? -20.580 -27.264 -3.287 1.00 24.93 241 MET B CA 1
ATOM 1897 C C . MET A 1 247 ? -20.014 -28.669 -3.525 1.00 27.70 241 MET B C 1
ATOM 1898 O O . MET A 1 247 ? -20.508 -29.416 -4.377 1.00 23.45 241 MET B O 1
ATOM 1903 N N . HIS A 1 248 ? -18.977 -29.027 -2.765 1.00 16.41 242 HIS B N 1
ATOM 1904 C CA . HIS A 1 248 ? -18.274 -30.305 -2.902 1.00 19.01 242 HIS B CA 1
ATOM 1905 C C . HIS A 1 248 ? -18.180 -30.969 -1.540 1.00 25.79 242 HIS B C 1
ATOM 1906 O O . HIS A 1 248 ? -17.687 -30.361 -0.580 1.00 18.94 242 HIS B O 1
ATOM 1913 N N . ILE A 1 249 ? -18.656 -32.212 -1.470 1.00 23.73 243 ILE B N 1
ATOM 1914 C CA . ILE A 1 249 ? -18.620 -33.040 -0.273 1.00 17.65 243 ILE B CA 1
ATOM 1915 C C . ILE A 1 249 ? -17.779 -34.264 -0.606 1.00 25.06 243 ILE B C 1
ATOM 1916 O O . ILE A 1 249 ? -18.061 -34.961 -1.583 1.00 22.62 243 ILE B O 1
ATOM 1921 N N . GLU A 1 250 ? -16.732 -34.513 0.186 1.00 21.14 244 GLU B N 1
ATOM 1922 C CA . GLU A 1 250 ? -15.777 -35.575 -0.129 1.00 19.86 244 GLU B CA 1
ATOM 1923 C C . GLU A 1 250 ? -15.487 -36.354 1.149 1.00 30.34 244 GLU B C 1
ATOM 1924 O O . GLU A 1 250 ? -15.259 -35.745 2.192 1.00 21.72 244 GLU B O 1
ATOM 1930 N N . PRO A 1 251 ? -15.533 -37.681 1.130 1.00 26.51 245 PRO B N 1
ATOM 1931 C CA . PRO A 1 251 ? -15.217 -38.430 2.355 1.00 23.28 245 PRO B CA 1
ATOM 1932 C C . PRO A 1 251 ? -13.751 -38.272 2.722 1.00 23.78 245 PRO B C 1
ATOM 1933 O O . PRO A 1 251 ? -12.875 -38.224 1.859 1.00 25.42 245 PRO B O 1
ATOM 1937 N N . MET A 1 252 ? -13.483 -38.186 4.013 1.00 20.54 246 MET B N 1
ATOM 1938 C CA . MET A 1 252 ? -12.100 -38.190 4.445 1.00 18.63 246 MET B CA 1
ATOM 1939 C C . MET A 1 252 ? -11.529 -39.600 4.301 1.00 24.27 246 MET B C 1
ATOM 1940 O O . MET A 1 252 ? -12.204 -40.593 4.582 1.00 28.49 246 MET B O 1
ATOM 1945 N N . ASP A 1 253 ? -10.298 -39.676 3.816 1.00 24.12 247 ASP B N 1
ATOM 1946 C CA . ASP A 1 253 ? -9.500 -40.894 3.866 1.00 28.08 247 ASP B CA 1
ATOM 1947 C C . ASP A 1 253 ? -9.723 -41.626 5.184 1.00 28.16 247 ASP B C 1
ATOM 1948 O O . ASP A 1 253 ? -9.728 -41.017 6.257 1.00 22.18 247 ASP B O 1
ATOM 1953 N N . GLU A 1 254 ? -9.925 -42.943 5.096 1.00 31.69 248 GLU B N 1
ATOM 1954 C CA . GLU A 1 254 ? -10.191 -43.730 6.294 1.00 29.20 248 GLU B CA 1
ATOM 1955 C C . GLU A 1 254 ? -8.994 -43.792 7.232 1.00 26.76 248 GLU B C 1
ATOM 1956 O O . GLU A 1 254 ? -9.179 -44.033 8.436 1.00 31.91 248 GLU B O 1
ATOM 1962 N N . LYS A 1 255 ? -7.779 -43.544 6.726 1.00 23.79 249 LYS B N 1
ATOM 1963 C CA . LYS A 1 255 ? -6.626 -43.398 7.607 1.00 26.83 249 LYS B CA 1
ATOM 1964 C C . LYS A 1 255 ? -6.886 -42.425 8.747 1.00 25.76 249 LYS B C 1
ATOM 1965 O O . LYS A 1 255 ? -6.199 -42.492 9.777 1.00 24.68 249 LYS B O 1
ATOM 1971 N N . ILE A 1 256 ? -7.862 -41.525 8.594 1.00 24.43 250 ILE B N 1
ATOM 1972 C CA . ILE A 1 256 ? -8.096 -40.517 9.627 1.00 26.36 250 ILE B CA 1
ATOM 1973 C C . ILE A 1 256 ? -8.463 -41.177 10.948 1.00 23.95 250 ILE B C 1
ATOM 1974 O O . ILE A 1 256 ? -8.193 -40.619 12.021 1.00 21.56 250 ILE B O 1
ATOM 1979 N N . TYR A 1 257 ? -9.019 -42.398 10.906 1.00 26.66 251 TYR B N 1
ATOM 1980 C CA . TYR A 1 257 ? -9.391 -43.099 12.131 1.00 25.50 251 TYR B CA 1
ATOM 1981 C C . TYR A 1 257 ? -8.216 -43.762 12.834 1.00 26.11 251 TYR B C 1
ATOM 1982 O O . TYR A 1 257 ? -8.365 -44.216 13.971 1.00 29.25 251 TYR B O 1
ATOM 1991 N N . GLU A 1 258 ? -7.060 -43.837 12.207 1.00 27.26 252 GLU B N 1
ATOM 1992 C CA . GLU A 1 258 ? -5.963 -44.620 12.753 1.00 27.18 252 GLU B CA 1
ATOM 1993 C C . GLU A 1 258 ? -4.986 -43.752 13.529 1.00 32.35 252 GLU B C 1
ATOM 1994 O O . GLU A 1 258 ? -4.821 -42.568 13.242 1.00 25.52 252 GLU B O 1
ATOM 2000 N N . GLY A 1 259 ? -4.328 -44.364 14.508 1.00 28.92 253 GLY B N 1
ATOM 2001 C CA . GLY A 1 259 ? -3.236 -43.707 15.201 1.00 26.21 253 GLY B CA 1
ATOM 2002 C C . GLY A 1 259 ? -3.720 -42.688 16.216 1.00 28.58 253 GLY B C 1
ATOM 2003 O O . GLY A 1 259 ? -4.850 -42.733 16.712 1.00 30.83 253 GLY B O 1
ATOM 2004 N N . THR A 1 260 ? -2.823 -41.756 16.528 1.00 29.99 254 THR B N 1
ATOM 2005 C CA . THR A 1 260 ? -3.064 -40.679 17.467 1.00 24.60 254 THR B CA 1
ATOM 2006 C C . THR A 1 260 ? -3.890 -39.584 16.792 1.00 19.97 254 THR B C 1
ATOM 2007 O O . THR A 1 260 ? -4.058 -39.567 15.570 1.00 18.82 254 THR B O 1
ATOM 2011 N N . ALA A 1 261 ? -4.412 -38.661 17.607 1.00 21.30 255 ALA B N 1
ATOM 2012 C CA . ALA A 1 261 ? -5.094 -37.493 17.048 1.00 23.76 255 ALA B CA 1
ATOM 2013 C C . ALA A 1 261 ? -4.171 -36.726 16.113 1.00 19.69 255 ALA B C 1
ATOM 2014 O O . ALA A 1 261 ? -4.612 -36.248 15.067 1.00 22.87 255 ALA B O 1
ATOM 2016 N N . ASP A 1 262 ? -2.879 -36.625 16.457 1.00 16.97 256 ASP B N 1
ATOM 2017 C CA . ASP A 1 262 ? -1.914 -35.971 15.565 1.00 25.69 256 ASP B CA 1
ATOM 2018 C C . ASP A 1 262 ? -1.873 -36.619 14.194 1.00 22.46 256 ASP B C 1
ATOM 2019 O O . ASP A 1 262 ? -1.683 -35.928 13.183 1.00 22.29 256 ASP B O 1
ATOM 2024 N N . ASP A 1 263 ? -2.005 -37.952 14.138 1.00 24.44 257 ASP B N 1
ATOM 2025 C CA . ASP A 1 263 ? -1.991 -38.647 12.852 1.00 24.86 257 ASP B CA 1
ATOM 2026 C C . ASP A 1 263 ? -3.208 -38.267 12.015 1.00 19.88 257 ASP B C 1
ATOM 2027 O O . ASP A 1 263 ? -3.092 -37.998 10.808 1.00 24.26 257 ASP B O 1
ATOM 2032 N N . GLY A 1 264 ? -4.392 -38.274 12.644 1.00 20.77 258 GLY B N 1
ATOM 2033 C CA . GLY A 1 264 ? -5.596 -37.832 11.956 1.00 23.03 258 GLY B CA 1
ATOM 2034 C C . GLY A 1 264 ? -5.517 -36.384 11.514 1.00 16.26 258 GLY B C 1
ATOM 2035 O O . GLY A 1 264 ? -5.922 -36.040 10.395 1.00 19.17 258 GLY B O 1
ATOM 2036 N N . THR A 1 265 ? -4.975 -35.517 12.379 1.00 21.48 259 THR B N 1
ATOM 2037 C CA . THR A 1 265 ? -4.757 -34.120 12.000 1.00 15.31 259 THR B CA 1
ATOM 2038 C C . THR A 1 265 ? -3.920 -34.036 10.735 1.00 15.43 259 THR B C 1
ATOM 2039 O O . THR A 1 265 ? -4.216 -33.257 9.820 1.00 19.18 259 THR B O 1
ATOM 2043 N N . TYR A 1 266 ? -2.875 -34.851 10.660 1.00 14.52 260 TYR B N 1
ATOM 2044 C CA . TYR A 1 266 ? -2.045 -34.847 9.466 1.00 15.95 260 TYR B CA 1
ATOM 2045 C C . TYR A 1 266 ? -2.840 -35.255 8.231 1.00 17.81 260 TYR B C 1
ATOM 2046 O O . TYR A 1 266 ? -2.596 -34.729 7.131 1.00 14.37 260 TYR B O 1
ATOM 2055 N N . VAL A 1 267 ? -3.789 -36.199 8.384 1.00 15.05 261 VAL B N 1
ATOM 2056 C CA . VAL A 1 267 ? -4.639 -36.570 7.242 1.00 12.69 261 VAL B CA 1
ATOM 2057 C C . VAL A 1 267 ? -5.496 -35.383 6.788 1.00 16.84 261 VAL B C 1
ATOM 2058 O O . VAL A 1 267 ? -5.730 -35.169 5.580 1.00 12.81 261 VAL B O 1
ATOM 2062 N N . ILE A 1 268 ? -5.995 -34.600 7.744 1.00 18.39 262 ILE B N 1
ATOM 2063 C CA . ILE A 1 268 ? -6.755 -33.402 7.371 1.00 17.42 262 ILE B CA 1
ATOM 2064 C C . ILE A 1 268 ? -5.862 -32.406 6.633 1.00 16.67 262 ILE B C 1
ATOM 2065 O O . ILE A 1 268 ? -6.267 -31.785 5.637 1.00 19.66 262 ILE B O 1
ATOM 2070 N N . HIS A 1 269 ? -4.636 -32.234 7.124 1.00 13.34 263 HIS B N 1
ATOM 2071 C CA . HIS A 1 269 ? -3.668 -31.364 6.477 1.00 15.45 263 HIS B CA 1
ATOM 2072 C C . HIS A 1 269 ? -3.422 -31.782 5.037 1.00 19.46 263 HIS B C 1
ATOM 2073 O O . HIS A 1 269 ? -3.344 -30.934 4.139 1.00 13.91 263 HIS B O 1
ATOM 2080 N N . GLN A 1 270 ? -3.310 -33.088 4.790 1.00 20.61 264 GLN B N 1
ATOM 2081 C CA A GLN A 1 270 ? -3.118 -33.554 3.422 0.54 18.30 264 GLN B CA 1
ATOM 2082 C CA B GLN A 1 270 ? -3.119 -33.555 3.423 0.46 18.18 264 GLN B CA 1
ATOM 2083 C C . GLN A 1 270 ? -4.302 -33.179 2.538 1.00 14.52 264 GLN B C 1
ATOM 2084 O O . GLN A 1 270 ? -4.117 -32.774 1.379 1.00 20.91 264 GLN B O 1
ATOM 2095 N N . ALA A 1 271 ? -5.527 -33.349 3.052 1.00 18.97 265 ALA B N 1
ATOM 2096 C CA . ALA A 1 271 ? -6.707 -32.977 2.272 1.00 19.55 265 ALA B CA 1
ATOM 2097 C C . ALA A 1 271 ? -6.702 -31.489 1.931 1.00 21.21 265 ALA B C 1
ATOM 2098 O O . ALA A 1 271 ? -7.048 -31.091 0.803 1.00 15.36 265 ALA B O 1
ATOM 2100 N N . ILE A 1 272 ? -6.289 -30.656 2.889 1.00 17.37 266 ILE B N 1
ATOM 2101 C CA . ILE A 1 272 ? -6.227 -29.216 2.660 1.00 21.42 266 ILE B CA 1
ATOM 2102 C C . ILE A 1 272 ? -5.172 -28.883 1.610 1.00 18.55 266 ILE B C 1
ATOM 2103 O O . ILE A 1 272 ? -5.422 -28.124 0.667 1.00 18.21 266 ILE B O 1
ATOM 2108 N N . GLU A 1 273 ? -3.981 -29.463 1.755 1.00 14.29 267 GLU B N 1
ATOM 2109 C CA . GLU A 1 273 ? -2.915 -29.287 0.781 1.00 13.54 267 GLU B CA 1
ATOM 2110 C C . GLU A 1 273 ? -3.386 -29.620 -0.626 1.00 18.64 267 GLU B C 1
ATOM 2111 O O . GLU A 1 273 ? -3.078 -28.895 -1.582 1.00 15.73 267 GLU B O 1
ATOM 2117 N N . GLN A 1 274 ? -4.115 -30.735 -0.785 1.00 13.04 268 GLN B N 1
ATOM 2118 C CA . GLN A 1 274 ? -4.508 -31.127 -2.131 1.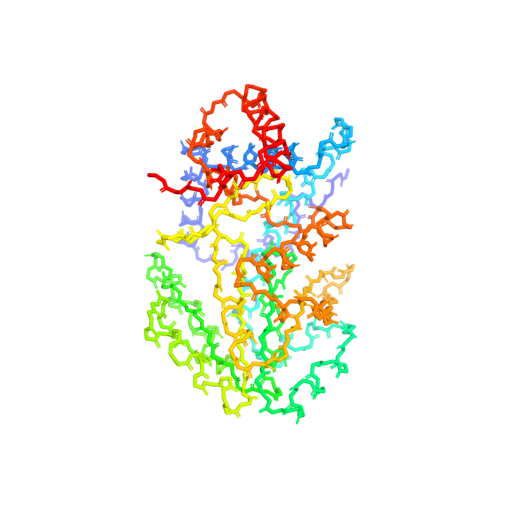00 13.53 268 GLN B CA 1
ATOM 2119 C C . GLN A 1 274 ? -5.523 -30.157 -2.703 1.00 15.56 268 GLN B C 1
ATOM 2120 O O . GLN A 1 274 ? -5.480 -29.830 -3.902 1.00 17.20 268 GLN B O 1
ATOM 2126 N N . LEU A 1 275 ? -6.434 -29.676 -1.856 1.00 13.45 269 LEU B N 1
ATOM 2127 C CA . LEU A 1 275 ? -7.421 -28.710 -2.325 1.00 14.41 269 LEU B CA 1
ATOM 2128 C C . LEU A 1 275 ? -6.740 -27.423 -2.800 1.00 15.81 269 LEU B C 1
ATOM 2129 O O . LEU A 1 275 ? -7.075 -26.873 -3.860 1.00 18.47 269 LEU B O 1
ATOM 2134 N N . ILE A 1 276 ? -5.769 -26.953 -2.028 1.00 17.27 270 ILE B N 1
ATOM 2135 C CA . ILE A 1 276 ? -4.992 -25.768 -2.384 1.00 17.92 270 ILE B CA 1
ATOM 2136 C C . ILE A 1 276 ? -4.206 -25.985 -3.676 1.00 15.00 270 ILE B C 1
ATOM 2137 O O . ILE A 1 276 ? -4.134 -25.101 -4.542 1.00 18.66 270 ILE B O 1
ATOM 2142 N N . TYR A 1 277 ? -3.551 -27.134 -3.801 1.00 14.77 271 TYR B N 1
ATOM 2143 C CA . TYR A 1 277 ? -2.794 -27.408 -5.015 1.00 19.32 271 TYR B CA 1
ATOM 2144 C C . TYR A 1 277 ? -3.684 -27.302 -6.238 1.00 21.30 271 TYR B C 1
ATOM 2145 O O . TYR A 1 277 ? -3.271 -26.767 -7.280 1.00 22.19 271 TYR B O 1
ATOM 2154 N N . GLN A 1 278 ? -4.922 -27.780 -6.118 1.00 17.48 272 GLN B N 1
ATOM 2155 C CA . GLN A 1 278 ? -5.824 -27.727 -7.253 1.00 15.39 272 GLN B CA 1
ATOM 2156 C C . GLN A 1 278 ? -6.401 -26.336 -7.453 1.00 24.09 272 GLN B C 1
ATOM 2157 O O . GLN A 1 278 ? -6.594 -25.906 -8.595 1.00 20.08 272 GLN B O 1
ATOM 2163 N N . TYR A 1 279 ? -6.699 -25.629 -6.367 1.00 14.25 273 TYR B N 1
ATOM 2164 C CA . TYR A 1 279 ? -7.367 -24.326 -6.436 1.00 15.40 273 TYR B CA 1
ATOM 2165 C C . TYR A 1 279 ? -6.621 -23.295 -5.597 1.00 19.72 273 TYR B C 1
ATOM 2166 O O . TYR A 1 279 ? -7.176 -22.739 -4.647 1.00 20.29 273 TYR B O 1
ATOM 2175 N N . PRO A 1 280 ? -5.366 -23.007 -5.922 1.00 21.85 274 PRO B N 1
ATOM 2176 C CA . PRO A 1 280 ? -4.605 -22.080 -5.062 1.00 18.33 274 PRO B CA 1
ATOM 2177 C C . PRO A 1 280 ? -5.220 -20.685 -4.985 1.00 21.75 274 PRO B C 1
ATOM 2178 O O . PRO A 1 280 ? -5.084 -20.026 -3.950 1.00 24.91 274 PRO B O 1
ATOM 2182 N N . GLU A 1 281 ? -5.945 -20.247 -6.017 1.00 17.96 275 GLU B N 1
ATOM 2183 C CA . GLU A 1 281 ? -6.553 -18.915 -6.034 1.00 21.38 275 GLU B CA 1
ATOM 2184 C C . GLU A 1 281 ? -7.784 -18.799 -5.144 1.00 19.15 275 GLU B C 1
ATOM 2185 O O . GLU A 1 281 ? -8.282 -17.681 -4.927 1.00 22.10 275 GLU B O 1
ATOM 2191 N N . HIS A 1 282 ? -8.321 -19.910 -4.655 1.00 16.09 276 HIS B N 1
ATOM 2192 C CA . HIS A 1 282 ? -9.491 -19.856 -3.799 1.00 18.49 276 HIS B CA 1
ATOM 2193 C C . HIS A 1 282 ? -9.158 -20.044 -2.328 1.00 15.79 276 HIS B C 1
ATOM 2194 O O . HIS A 1 282 ? -10.047 -19.905 -1.488 1.00 16.69 276 HIS B O 1
ATOM 2201 N N . TYR A 1 283 ? -7.904 -20.307 -1.979 1.00 16.17 277 TYR B N 1
ATOM 2202 C CA . TYR A 1 283 ? -7.594 -20.374 -0.558 1.00 16.30 277 TYR B CA 1
ATOM 2203 C C . TYR A 1 283 ? -7.496 -18.971 0.042 1.00 21.25 277 TYR B C 1
ATOM 2204 O O . TYR A 1 283 ? -7.104 -18.014 -0.627 1.00 20.06 277 TYR B O 1
ATOM 2213 N N . HIS A 1 284 ? -7.852 -18.849 1.320 1.00 14.73 278 HIS B N 1
ATOM 2214 C CA . HIS A 1 284 ? -7.825 -17.541 1.988 1.00 16.74 278 HIS B CA 1
ATOM 2215 C C . HIS A 1 284 ? -6.440 -17.322 2.575 1.00 17.51 278 HIS B C 1
ATOM 2216 O O . HIS A 1 284 ? -6.171 -17.633 3.728 1.00 13.64 278 HIS B O 1
ATOM 2223 N N . TRP A 1 285 ? -5.554 -16.751 1.775 1.00 14.98 279 TRP B N 1
ATOM 2224 C CA . TRP A 1 285 ? -4.145 -16.692 2.112 1.00 16.70 279 TRP B CA 1
ATOM 2225 C C . TRP A 1 285 ? -3.768 -15.564 3.069 1.00 17.88 279 TRP B C 1
ATOM 2226 O O . TRP A 1 285 ? -2.600 -15.484 3.441 1.00 18.64 279 TRP B O 1
ATOM 2237 N N . SER A 1 286 ? -4.698 -14.685 3.468 1.00 14.77 280 SER B N 1
ATOM 2238 C CA . SER A 1 286 ? -4.296 -13.579 4.340 1.00 20.02 280 SER B CA 1
ATOM 2239 C C . SER A 1 286 ? -3.847 -14.065 5.721 1.00 23.08 280 SER B C 1
ATOM 2240 O O . SER A 1 286 ? -3.040 -13.401 6.379 1.00 17.83 280 SER B O 1
ATOM 2243 N N . TYR A 1 287 ? -4.344 -15.208 6.184 1.00 18.70 281 TYR B N 1
ATOM 2244 C CA . TYR A 1 287 ? -4.053 -15.624 7.556 1.00 15.09 281 TYR B CA 1
ATOM 2245 C C . TYR A 1 287 ? -2.590 -16.034 7.717 1.00 17.13 281 TYR B C 1
ATOM 2246 O O . TYR A 1 287 ? -2.014 -16.725 6.864 1.00 15.43 281 TYR B O 1
ATOM 2255 N N . LYS A 1 288 ? -1.981 -15.593 8.826 1.00 14.54 282 LYS B N 1
ATOM 2256 C CA A LYS A 1 288 ? -0.543 -15.750 9.051 0.36 15.51 282 LYS B CA 1
ATOM 2257 C CA B LYS A 1 288 ? -0.540 -15.749 9.049 0.64 15.47 282 LYS B CA 1
ATOM 2258 C C . LYS A 1 288 ? -0.243 -17.097 9.707 1.00 22.38 282 LYS B C 1
ATOM 225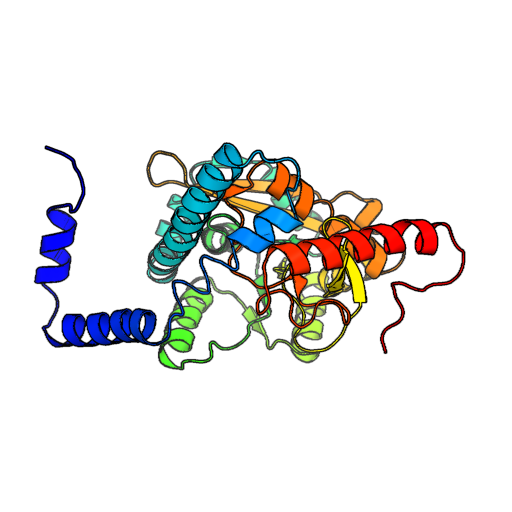9 O O . LYS A 1 288 ? 0.305 -17.193 10.801 1.00 16.62 282 LYS B O 1
ATOM 2270 N N . ARG A 1 289 ? -0.620 -18.155 8.999 1.00 19.43 283 ARG B N 1
ATOM 2271 C CA . ARG A 1 289 ? -0.555 -19.490 9.583 1.00 16.21 283 ARG B CA 1
ATOM 2272 C C . ARG A 1 289 ? 0.869 -19.952 9.884 1.00 14.39 283 ARG B C 1
ATOM 2273 O O . ARG A 1 289 ? 1.080 -20.684 10.858 1.00 14.24 283 ARG B O 1
ATOM 2281 N N . PHE A 1 290 ? 1.849 -19.555 9.065 1.00 13.54 284 PHE B N 1
ATOM 2282 C CA . PHE A 1 290 ? 3.198 -20.115 9.133 1.00 16.99 284 PHE B CA 1
ATOM 2283 C C . PHE A 1 290 ? 4.049 -19.522 10.240 1.00 16.63 284 PHE B C 1
ATOM 2284 O O . PHE A 1 290 ? 5.199 -19.936 10.407 1.00 19.53 284 PHE B O 1
ATOM 2292 N N . LYS A 1 291 ? 3.508 -18.584 11.000 1.00 14.91 285 LYS B N 1
ATOM 2293 C CA . LYS A 1 291 ? 4.173 -18.099 12.196 1.00 23.93 285 LYS B CA 1
ATOM 2294 C C . LYS A 1 291 ? 4.144 -19.121 13.325 1.00 19.56 285 LYS B C 1
ATOM 2295 O O . LYS A 1 291 ? 4.845 -18.946 14.322 1.00 18.32 285 LYS B O 1
ATOM 2301 N N . ALA A 1 292 ? 3.349 -20.180 13.198 1.00 18.21 286 ALA B N 1
ATOM 2302 C CA . ALA A 1 292 ? 3.070 -21.077 14.322 1.00 20.24 286 ALA B CA 1
ATOM 2303 C C . ALA A 1 292 ? 4.168 -22.118 14.537 1.00 21.50 286 ALA B C 1
ATOM 2304 O O . ALA A 1 292 ? 3.880 -23.307 14.671 1.00 17.93 286 ALA B O 1
ATOM 2306 N N . ASN A 1 293 ? 5.424 -21.683 14.586 1.00 14.55 287 ASN B N 1
ATOM 2307 C CA . ASN A 1 293 ? 6.588 -22.518 14.861 1.00 16.33 287 ASN B CA 1
ATOM 2308 C C . ASN A 1 293 ? 7.594 -21.620 15.571 1.00 19.60 287 ASN B C 1
ATOM 2309 O O . ASN A 1 293 ? 7.770 -20.467 15.155 1.00 16.04 287 ASN B O 1
ATOM 2314 N N . PRO A 1 294 ? 8.283 -22.106 16.609 1.00 20.67 288 PRO B N 1
ATOM 2315 C CA . PRO A 1 294 ? 9.152 -21.201 17.385 1.00 23.85 288 PRO B CA 1
ATOM 2316 C C . PRO A 1 294 ? 10.319 -20.647 16.582 1.00 26.88 288 PRO B C 1
ATOM 2317 O O . PRO A 1 294 ? 10.881 -19.612 16.958 1.00 28.71 288 PRO B O 1
ATOM 2321 N N . ALA A 1 295 ? 10.690 -21.286 15.481 1.00 17.45 289 ALA B N 1
ATOM 2322 C CA . ALA A 1 295 ? 11.694 -20.704 14.601 1.00 23.75 289 ALA B CA 1
ATOM 2323 C C . ALA A 1 295 ? 11.114 -19.659 13.658 1.00 29.30 289 ALA B C 1
ATOM 2324 O O . ALA A 1 295 ? 11.881 -18.938 13.011 1.00 24.40 289 ALA B O 1
ATOM 2326 N N . LEU A 1 296 ? 9.786 -19.556 13.565 1.00 20.20 290 LEU B N 1
ATOM 2327 C CA . LEU A 1 296 ? 9.131 -18.795 12.504 1.00 18.53 290 LEU B CA 1
ATOM 2328 C C . LEU A 1 296 ? 8.318 -17.622 13.034 1.00 25.78 290 LEU B C 1
ATOM 2329 O O . LEU A 1 296 ? 7.559 -17.006 12.265 1.00 23.78 290 LEU B O 1
ATOM 2334 N N . ASP A 1 297 ? 8.481 -17.279 14.319 1.00 25.22 291 ASP B N 1
ATOM 2335 C CA . ASP A 1 297 ? 7.638 -16.280 14.975 1.00 24.47 291 ASP B CA 1
ATOM 2336 C C . ASP A 1 297 ? 7.601 -14.945 14.242 1.00 29.70 291 ASP B C 1
ATOM 2337 O O . ASP A 1 297 ? 6.586 -14.239 14.288 1.00 29.70 291 ASP B O 1
ATOM 2339 N N . ASN A 1 298 ? 8.683 -14.566 13.573 1.00 24.99 292 ASN B N 1
ATOM 2340 C CA . ASN A 1 298 ? 8.751 -13.239 12.976 1.00 21.62 292 ASN B CA 1
ATOM 2341 C C . ASN A 1 298 ? 8.892 -13.257 11.455 1.00 29.79 292 ASN B C 1
ATOM 2342 O O . ASN A 1 298 ? 9.389 -12.294 10.871 1.00 32.07 292 ASN B O 1
ATOM 2347 N N . ILE A 1 299 ? 8.414 -14.301 10.777 1.00 22.60 293 ILE B N 1
ATOM 2348 C CA . ILE A 1 299 ? 8.679 -14.344 9.342 1.00 22.64 293 ILE B CA 1
ATOM 2349 C C . ILE A 1 299 ? 7.834 -13.356 8.555 1.00 24.58 293 ILE B C 1
ATOM 2350 O O . ILE A 1 299 ? 8.197 -13.017 7.430 1.00 27.20 293 ILE B O 1
ATOM 2355 N N . TYR A 1 300 ? 6.709 -12.889 9.091 1.00 19.98 294 TYR B N 1
ATOM 2356 C CA . TYR A 1 300 ? 5.925 -11.931 8.329 1.00 19.67 294 TYR B CA 1
ATOM 2357 C C . TYR A 1 300 ? 6.419 -10.510 8.522 1.00 36.35 294 TYR B C 1
ATOM 2358 O O . TYR A 1 300 ? 5.918 -9.597 7.858 1.00 24.53 294 TYR B O 1
ATOM 2367 N N . ASN A 1 301 ? 7.399 -10.318 9.396 1.00 33.99 295 ASN B N 1
ATOM 2368 C CA . ASN A 1 301 ? 7.889 -8.999 9.755 1.00 31.81 295 ASN B CA 1
ATOM 2369 C C . ASN A 1 301 ? 9.316 -8.751 9.306 1.00 39.01 295 ASN B C 1
ATOM 2370 O O . ASN A 1 301 ? 9.871 -7.691 9.619 1.00 45.27 295 ASN B O 1
ATOM 2375 N N . ILE A 1 302 ? 9.935 -9.695 8.603 1.00 32.46 296 ILE B N 1
ATOM 2376 C CA . ILE A 1 302 ? 11.310 -9.510 8.157 1.00 41.50 296 ILE B CA 1
ATOM 2377 C C . ILE A 1 302 ? 11.335 -9.461 6.643 1.00 45.94 296 ILE B C 1
ATOM 2378 O O . ILE A 1 302 ? 10.286 -9.350 5.994 1.00 49.08 296 ILE B O 1
ATOM 2383 N N . ASP A 1 303 ? 12.535 -9.549 6.081 1.00 47.99 297 ASP B N 1
ATOM 2384 C CA . ASP A 1 303 ? 12.694 -9.532 4.634 1.00 48.06 297 ASP B CA 1
ATOM 2385 C C . ASP A 1 303 ? 12.166 -10.838 4.056 1.00 41.06 297 ASP B C 1
ATOM 2386 O O . ASP A 1 303 ? 12.566 -11.914 4.514 1.00 46.72 297 ASP B O 1
ATOM 2391 N N . PRO A 1 304 ? 11.268 -10.789 3.070 1.00 51.00 298 PRO B N 1
ATOM 2392 C CA . PRO A 1 304 ? 10.682 -12.038 2.538 1.00 51.28 298 PRO B CA 1
ATOM 2393 C C . PRO A 1 304 ? 11.695 -13.110 2.135 1.00 40.76 298 PRO B C 1
ATOM 2394 O O . PRO A 1 304 ? 11.437 -14.303 2.361 1.00 48.95 298 PRO B O 1
ATOM 2398 N N . THR A 1 305 ? 12.853 -12.730 1.577 1.00 44.72 299 THR B N 1
ATOM 2399 C CA . THR A 1 305 ? 13.811 -13.741 1.125 1.00 39.74 299 THR B CA 1
ATOM 2400 C C . THR A 1 305 ? 14.473 -14.447 2.306 1.00 39.37 299 THR B C 1
ATOM 2401 O O . THR A 1 305 ? 14.657 -15.673 2.285 1.00 48.01 299 THR B O 1
ATOM 2405 N N . GLU A 1 306 ? 14.836 -13.695 3.346 1.00 44.63 300 GLU B N 1
ATOM 2406 C CA . GLU A 1 306 ? 15.394 -14.320 4.542 1.00 44.08 300 GLU B CA 1
ATOM 2407 C C . GLU A 1 306 ? 14.367 -15.231 5.203 1.00 41.56 300 GLU B C 1
ATOM 2408 O O . GLU A 1 306 ? 14.677 -16.372 5.576 1.00 42.66 300 GLU B O 1
ATOM 2412 N N . ALA A 1 307 ? 13.133 -14.742 5.343 1.00 38.27 301 ALA B N 1
ATOM 2413 C CA . ALA A 1 307 ? 12.033 -15.591 5.792 1.00 39.50 301 ALA B CA 1
ATOM 2414 C C . ALA A 1 307 ? 12.029 -16.921 5.048 1.00 39.92 301 ALA B C 1
ATOM 2415 O O . ALA A 1 307 ? 12.052 -17.995 5.663 1.00 39.70 301 ALA B O 1
ATOM 2417 N N . LEU A 1 308 ? 12.035 -16.864 3.714 1.00 38.49 302 LEU B N 1
ATOM 2418 C CA . LEU A 1 308 ? 12.005 -18.097 2.935 1.00 37.80 302 LEU B CA 1
ATOM 2419 C C . LEU A 1 308 ? 13.230 -18.965 3.200 1.00 38.18 302 LEU B C 1
ATOM 2420 O O . LEU A 1 308 ? 13.136 -20.198 3.162 1.00 41.63 302 LEU B O 1
ATOM 2425 N N . LYS A 1 309 ? 14.386 -18.357 3.477 1.00 42.45 303 LYS B N 1
ATOM 2426 C CA . LYS A 1 309 ? 15.561 -19.173 3.779 1.00 42.52 303 LYS B CA 1
ATOM 2427 C C . LYS A 1 309 ? 15.389 -19.913 5.101 1.00 38.29 303 LYS B C 1
ATOM 2428 O O . LYS A 1 309 ? 15.735 -21.095 5.209 1.00 46.00 303 LYS B O 1
ATOM 2431 N N . ILE A 1 310 ? 14.833 -19.236 6.107 1.00 39.29 304 ILE B N 1
ATOM 2432 C CA . ILE A 1 310 ? 14.562 -19.870 7.396 1.00 42.01 304 ILE B CA 1
ATOM 2433 C C . ILE A 1 310 ? 13.587 -21.031 7.223 1.00 39.90 304 ILE B C 1
ATOM 2434 O O . ILE A 1 310 ? 13.787 -22.126 7.764 1.00 36.97 304 ILE B O 1
ATOM 2439 N N . VAL A 1 311 ? 12.517 -20.802 6.460 1.00 34.01 305 VAL B N 1
ATOM 2440 C CA . VAL A 1 311 ? 11.545 -21.860 6.203 1.00 35.20 305 VAL B CA 1
ATOM 2441 C C . VAL A 1 311 ? 12.220 -23.056 5.543 1.00 40.77 305 VAL B C 1
ATOM 2442 O O . VAL A 1 311 ? 11.986 -24.211 5.925 1.00 33.07 305 VAL B O 1
ATOM 2446 N N . ASP A 1 312 ? 13.071 -22.798 4.542 1.00 43.39 306 ASP B N 1
ATOM 2447 C CA . ASP A 1 312 ? 13.725 -23.898 3.837 1.00 45.40 306 ASP B CA 1
ATOM 2448 C C . ASP A 1 312 ? 14.658 -24.678 4.756 1.00 46.85 306 ASP B C 1
ATOM 2449 O O . ASP A 1 312 ? 14.670 -25.919 4.731 1.00 55.14 306 ASP B O 1
ATOM 2454 N N . ARG A 1 313 ? 15.455 -23.971 5.559 1.00 43.32 307 ARG B N 1
ATOM 2455 C CA . ARG A 1 313 ? 16.223 -24.630 6.609 1.00 52.87 307 ARG B CA 1
ATOM 2456 C C . ARG A 1 313 ? 15.327 -25.559 7.422 1.00 45.21 307 ARG B C 1
ATOM 2457 O O . ARG A 1 313 ? 15.655 -26.733 7.642 1.00 47.25 307 ARG B O 1
ATOM 2465 N N . LEU A 1 314 ? 14.150 -25.067 7.809 1.00 46.33 308 LEU B N 1
ATOM 2466 C CA . LEU A 1 314 ? 13.285 -25.816 8.713 1.00 39.36 308 LEU B CA 1
ATOM 2467 C C . LEU A 1 314 ? 12.717 -27.071 8.051 1.00 43.10 308 LEU B C 1
ATOM 2468 O O . LEU A 1 314 ? 12.744 -28.163 8.637 1.00 35.86 308 LEU B O 1
ATOM 2473 N N . LYS A 1 315 ? 12.164 -26.935 6.841 1.00 42.64 309 LYS B N 1
ATOM 2474 C CA . LYS A 1 315 ? 11.682 -28.118 6.134 1.00 40.39 309 LYS B CA 1
ATOM 2475 C C . LYS A 1 315 ? 12.810 -29.107 5.918 1.00 44.39 309 LYS B C 1
ATOM 2476 O O . LYS A 1 315 ? 12.575 -30.323 5.882 1.00 39.43 309 LYS B O 1
ATOM 2482 N N . ALA A 1 316 ? 14.036 -28.595 5.788 1.00 41.35 310 ALA B N 1
ATOM 2483 C CA . ALA A 1 316 ? 15.204 -29.449 5.623 1.00 48.85 310 ALA B CA 1
ATOM 2484 C C . ALA A 1 316 ? 15.488 -30.247 6.885 1.00 55.85 310 ALA B C 1
ATOM 2485 O O . ALA A 1 316 ? 15.960 -31.382 6.810 1.00 60.44 310 ALA B O 1
ATOM 2487 N N . GLU A 1 317 ? 15.213 -29.686 8.059 1.00 53.89 311 GLU B N 1
ATOM 2488 C CA . GLU A 1 317 ? 15.505 -30.466 9.261 1.00 49.32 311 GLU B CA 1
ATOM 2489 C C . GLU A 1 317 ? 14.361 -31.413 9.626 1.00 46.62 311 GLU B C 1
ATOM 2490 O O . GLU A 1 317 ? 14.605 -32.514 10.151 1.00 49.28 311 GLU B O 1
ATOM 2496 N N . ALA A 1 318 ? 13.112 -31.042 9.298 1.00 43.68 312 ALA B N 1
ATOM 2497 C CA . ALA A 1 318 ? 11.988 -31.924 9.603 1.00 44.58 312 ALA B CA 1
ATOM 2498 C C . ALA A 1 318 ? 12.086 -33.278 8.904 1.00 50.24 312 ALA B C 1
ATOM 2499 O O . ALA A 1 318 ? 11.417 -34.221 9.335 1.00 50.91 312 ALA B O 1
ATOM 2501 N N . LEU A 1 319 ? 12.897 -33.407 7.846 1.00 50.28 313 LEU B N 1
ATOM 2502 C CA . LEU A 1 319 ? 12.973 -34.689 7.145 1.00 59.12 313 LEU B CA 1
ATOM 2503 C C . LEU A 1 319 ? 13.855 -35.664 7.922 1.00 58.14 313 LEU B C 1
ATOM 2504 O O . LEU A 1 319 ? 13.429 -36.773 8.291 1.00 59.74 313 LEU B O 1
ATOM 2509 N N . LYS A 1 320 ? 15.084 -35.237 8.214 1.00 58.12 314 LYS B N 1
ATOM 2510 C CA . LYS A 1 320 ? 16.060 -36.138 8.797 1.00 70.15 314 LYS B CA 1
ATOM 2511 C C . LYS A 1 320 ? 15.748 -36.387 10.254 1.00 63.82 314 LYS B C 1
ATOM 2512 O O . LYS A 1 320 ? 15.986 -37.493 10.749 1.00 69.54 314 LYS B O 1
ATOM 2518 N N . THR A 1 321 ? 15.192 -35.390 10.949 1.00 59.42 315 THR B N 1
ATOM 2519 C CA . THR A 1 321 ? 14.771 -35.653 12.319 1.00 57.33 315 THR B CA 1
ATOM 2520 C C . THR A 1 321 ? 13.609 -36.640 12.370 1.00 65.52 315 THR B C 1
ATOM 2521 O O . THR A 1 321 ? 13.376 -37.261 13.416 1.00 59.62 315 THR B O 1
ATOM 2525 N N . SER A 1 322 ? 12.893 -36.815 11.252 1.00 56.40 316 SER B N 1
ATOM 2526 C CA . SER A 1 322 ? 11.812 -37.792 11.181 1.00 66.29 316 SER B CA 1
ATOM 2527 C C . SER A 1 322 ? 12.340 -39.198 10.911 1.00 69.86 316 SER B C 1
ATOM 2528 O O . SER A 1 322 ? 11.873 -40.164 11.529 1.00 69.08 316 SER B O 1
ATOM 2531 N N . THR A 1 323 ? 13.298 -39.342 9.982 1.00 71.86 317 THR B N 1
ATOM 2532 C CA . THR A 1 323 ? 13.965 -40.642 9.852 1.00 69.53 317 THR B CA 1
ATOM 2533 C C . THR A 1 323 ? 14.740 -40.989 11.116 1.00 72.16 317 THR B C 1
ATOM 2534 O O . THR A 1 323 ? 14.895 -42.169 11.455 1.00 73.78 317 THR B O 1
ATOM 2538 N N . GLN A 1 324 ? 15.255 -39.975 11.798 1.00 75.05 318 GLN B N 1
ATOM 2539 C CA . GLN A 1 324 ? 15.896 -40.155 13.086 1.00 69.33 318 GLN B CA 1
ATOM 2540 C C . GLN A 1 324 ? 14.850 -40.556 14.126 1.00 68.94 318 GLN B C 1
ATOM 2541 O O . GLN A 1 324 ? 13.710 -40.084 14.071 1.00 71.92 318 GLN B O 1
ATOM 2547 N N . PRO A 1 325 ? 15.189 -41.441 15.070 1.00 64.97 319 PRO B N 1
ATOM 2548 C CA . PRO A 1 325 ? 14.184 -41.895 16.043 1.00 61.16 319 PRO B CA 1
ATOM 2549 C C . PRO A 1 325 ? 13.860 -40.891 17.141 1.00 57.50 319 PRO B C 1
ATOM 2550 O O . PRO A 1 325 ? 12.940 -41.150 17.929 1.00 59.89 319 PRO B O 1
ATOM 2554 N N . GLU A 1 326 ? 14.601 -39.719 17.235 1.00 59.88 320 GLU B N 1
ATOM 2555 C CA . GLU A 1 326 ? 14.167 -38.866 18.339 1.00 51.44 320 GLU B CA 1
ATOM 2556 C C . GLU A 1 326 ? 13.141 -37.837 17.861 1.00 47.62 320 GLU B C 1
ATOM 2557 O O . GLU A 1 326 ? 13.247 -37.322 16.742 1.00 46.01 320 GLU B O 1
ATOM 2563 N N . PRO A 1 327 ? 12.065 -37.505 18.750 1.00 41.43 321 PRO B N 1
ATOM 2564 C CA . PRO A 1 327 ? 10.997 -36.565 18.354 1.00 30.62 321 PRO B CA 1
ATOM 2565 C C . PRO A 1 327 ? 11.451 -35.117 18.506 1.00 33.25 321 PRO B C 1
ATOM 2566 O O . PRO A 1 327 ? 11.144 -34.415 19.474 1.00 37.40 321 PRO B O 1
ATOM 2570 N N . ILE A 1 328 ? 12.222 -34.662 17.517 1.00 33.49 322 ILE B N 1
ATOM 2571 C CA . ILE A 1 328 ? 12.685 -33.274 17.500 1.00 33.39 322 ILE B CA 1
ATOM 2572 C C . ILE A 1 328 ? 11.527 -32.327 17.211 1.00 33.37 322 ILE B C 1
ATOM 2573 O O . ILE A 1 328 ? 11.304 -31.353 17.935 1.00 30.74 322 ILE B O 1
ATOM 2578 N N . GLN A 1 329 ? 10.755 -32.621 16.164 1.00 27.86 323 GLN B N 1
ATOM 2579 C CA A GLN A 1 329 ? 9.802 -31.643 15.659 0.56 31.41 323 GLN B CA 1
ATOM 2580 C CA B GLN A 1 329 ? 9.774 -31.685 15.623 0.44 31.41 323 GLN B CA 1
ATOM 2581 C C . GLN A 1 329 ? 8.527 -31.553 16.493 1.00 25.36 323 GLN B C 1
ATOM 2582 O O . GLN A 1 329 ? 7.852 -30.515 16.449 1.00 29.69 323 GLN B O 1
ATOM 2593 N N . THR A 1 330 ? 8.176 -32.586 17.259 1.00 24.92 324 THR B N 1
ATOM 2594 C CA . THR A 1 330 ? 6.965 -32.530 18.076 1.00 17.74 324 THR B CA 1
ATOM 2595 C C . THR A 1 330 ? 7.224 -31.988 19.474 1.00 24.27 324 THR B C 1
ATOM 2596 O O . THR A 1 330 ? 6.276 -31.851 20.261 1.00 21.88 324 THR B O 1
ATOM 2600 N N . SER A 1 331 ? 8.482 -31.702 19.797 1.00 20.64 325 SER B N 1
ATOM 2601 C CA . SER A 1 331 ? 8.842 -31.162 21.096 1.00 20.84 325 SER B CA 1
ATOM 2602 C C . SER A 1 331 ? 8.415 -29.700 21.179 1.00 27.39 325 SER B C 1
ATOM 2603 O O . SER A 1 331 ? 8.821 -28.877 20.354 1.00 25.92 325 SER B O 1
ATOM 2606 N N . VAL A 1 332 ? 7.592 -29.387 22.170 1.00 25.81 326 VAL B N 1
ATOM 2607 C CA . VAL A 1 332 ? 7.090 -28.041 22.405 1.00 24.71 326 VAL B CA 1
ATOM 2608 C C . VAL A 1 332 ? 7.784 -27.492 23.646 1.00 28.53 326 VAL B C 1
ATOM 2609 O O . VAL A 1 332 ? 7.804 -28.144 24.696 1.00 22.89 326 VAL B O 1
ATOM 2613 N N . MET A 1 333 ? 8.351 -26.303 23.530 1.00 30.42 327 MET B N 1
ATOM 2614 C CA . MET A 1 333 ? 9.254 -25.834 24.576 1.00 34.80 327 MET B CA 1
ATOM 2615 C C . MET A 1 333 ? 8.825 -24.470 25.104 1.00 40.96 327 MET B C 1
ATOM 2616 O O . MET A 1 333 ? 8.203 -23.683 24.382 1.00 36.66 327 MET B O 1
#

Nearest PDB structures (foldseek):
  5knk-assembly1_B-2  TM=9.929E-01  e=2.121E-59  Acinetobacter baumannii NIPH 410
  5kn7-assembly1_B-2  TM=9.982E-01  e=1.801E-55  Acinetobacter baumannii NIPH 410
  5f2z-assembly2_B  TM=8.472E-01  e=9.708E-12  Mycolicibacterium smegmatis MC2 155
  8g0d-assembly1_G  TM=2.616E-01  e=6.802E-02  Mycolicibacterium smegmatis MC2 155
  1fuk-assembly1_A  TM=2.646E-01  e=5.938E+00  Saccharomyces cerevisiae

Secondary structure (DSSP, 8-state):
----SS-HHHHHHHHHS-HHHHHHHHHHHHHHHHTTHHHHHHHHHHHHHHHH-TTS-HHHHHHHHHHHHHHHHHHHHHHHHHHTS-HHHHHHTEEEEE-HHHHHHHHHTTS-EEEE--SBTTGGGHHHHHHTTS-EEEEE---SSHHHHHHHHHHHHHTT-EEEESSHHHHHHHHHHHHTT-EEEE---S--SS--EEEEETTEEEEE--HHHHHHHHH--EEEEEEEEE-SSS-EEEEEEE--GGGGSS-HHHHHHHHHHHHHHHHHH-GGGB-TTS-GGG-STT-TTTTSS-HHHHHHHHHHHHHHHHHHHHSSS--TT---

Sequence (324 aa):
PDSKSMNYQLLKTFSRQPIQFGRFLARLLAGLVNTLKITRRTSKSSIELNLRIALPYLTPQQRIAITEKAVRNELTSYFEFLSIWGSSNSKNISRIHRIEGEHFFHEALAAKKGVVLIVPHFGTWAVMNAWCAQFTSMTILYKKPVKNADADRFVREARSREQANLVPTTDESGVRQIFKALKQGETTVILPDHTPNVGGDMVNYFGVPLASSSNLSAKLIQKTKKAK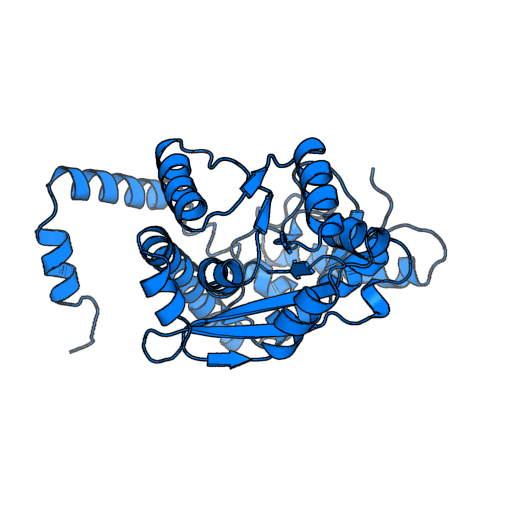ALFLYAIRNENDGFTMHIEPMDEKIYEGTADDGTYVIHQQAIEQLIYQYPEHYHWSYKKRFKANPALDNIYNIDPTEALKIVDRLKAEALKTSTQPEPIQQTSVM

Foldseek 3Di:
DPDPPDDPVRVVVVVVDDPVVVVVVVVVVVVCVVVVVVVLLLLLLLLLCCLQPVPDDPVRSVVLSVLLVVQLVVLVVVVVVLLVDALVVLLVLADAEAPVVVVVVLLVVLLEEEEAEAQWANAVSCLSVSLVVFAEEEEDDQDPDDVVSVSNVSSVVSSVHRYDYPDVVSLVVRLVQSNRSGYYYDHWQAADPDDDWQADASLFGFTTDLSVLVSCLVSVRWYWYKDWHADPPSHIYIYIHGQDPQLNDDDSSSNSNSSSVVVSVVCVVPVSGHNSSHNRRCRAVQQVCCSPDDSVVSSVSSVVRSVVSVVVVVPPDPPRGDDD

B-factor: mean 32.21, std 14.59, range [10.68, 104.9]

Solvent-accessible surface area: 17707 Å² total; per-residue (Å²): 178,149,78,169,110,60,67,153,126,91,104,114,62,105,79,186,68,82,123,129,85,37,171,130,57,57,178,99,91,45,30,60,94,121,64,113,95,98,76,122,58,40,117,3,5,37,7,3,0,42,3,3,0,83,130,18,57,98,128,97,30,92,57,26,16,103,100,0,62,148,16,14,105,45,1,101,124,32,2,96,61,4,35,60,33,68,50,86,107,3,48,63,52,18,119,132,44,63,28,62,109,71,0,68,91,6,25,76,62,146,109,1,0,0,1,0,3,1,24,0,3,0,35,1,1,5,8,4,12,1,26,89,81,22,63,5,10,8,48,21,130,76,60,202,82,80,111,40,22,155,75,19,89,82,5,19,78,42,7,144,14,71,51,8,63,64,70,133,43,0,41,58,83,0,56,126,4,0,129,95,11,44,0,0,9,11,51,13,3,62,39,35,135,138,54,32,37,20,8,50,7,16,35,0,1,0,20,1,38,44,21,5,0,108,0,0,32,100,3,106,0,29,7,5,7,1,12,0,20,55,48,104,117,97,0,10,6,0,21,4,66,71,13,80,128,108,1,66,89,61,87,13,46,65,0,7,94,5,4,3,74,24,0,28,117,9,0,90,124,51,17,39,25,18,7,6,30,79,79,12,3,92,16,13,90,59,0,58,88,2,36,116,71,76,55,96,64,0,42,63,32,0,72,135,16,59,55,85,9,109,138,30,81,95,71,118,94,94,91,40,78,58,107,182

Radius of gyration: 20.88 Å; Cα contacts (8 Å, |Δi|>4): 505; chains: 1; bounding box: 51×56×50 Å